Protein AF-A0A7C8AIN5-F1 (afdb_monomer_lite)

pLDDT: mean 75.66, std 17.58, range [35.22, 98.38]

Sequence (230 aa):
MRKTDVVEKWLSRFVLTLAVVLMCFLCFFVWRLSMLAYRIEQSVSTMAADVKQMTTTGARLAGQVDELASRLADIEDSTSRLVYSEELTDFLASVVSLPETWSGGEARIEGQAAAEIAHLFACIGQPDLKYEYSGKHRSAAWVHLKLYNKYRLYRAGVASAEDFIEKVATKTVAGNEYYVIQEDGEKTPLGDWLLKTLREYRTSQYTGESDTAPESPAEAKTHSAAANDP

Structure (mmCIF, N/CA/C/O backbone):
data_AF-A0A7C8AIN5-F1
#
_entry.id   AF-A0A7C8AIN5-F1
#
loop_
_atom_site.group_PDB
_atom_site.id
_atom_site.type_symbol
_atom_site.label_atom_id
_atom_site.label_alt_id
_atom_site.label_comp_id
_atom_site.label_asym_id
_atom_site.label_entity_id
_atom_site.label_seq_id
_atom_site.pdbx_PDB_ins_code
_atom_site.Cartn_x
_atom_site.Cartn_y
_atom_site.Cartn_z
_atom_site.occupancy
_atom_site.B_iso_or_equiv
_atom_site.auth_seq_id
_atom_site.auth_comp_id
_atom_site.auth_asym_id
_atom_site.auth_atom_id
_atom_site.pdbx_PDB_model_num
ATOM 1 N N . MET A 1 1 ? 62.469 5.827 -59.144 1.00 59.53 1 MET A N 1
ATOM 2 C CA . MET A 1 1 ? 61.251 6.025 -58.322 1.00 59.53 1 MET A CA 1
ATOM 3 C C . MET A 1 1 ? 61.684 6.357 -56.908 1.00 59.53 1 MET A C 1
ATOM 5 O O . MET A 1 1 ? 62.438 5.578 -56.334 1.00 59.53 1 MET A O 1
ATOM 9 N N . ARG A 1 2 ? 61.328 7.539 -56.389 1.00 82.31 2 ARG A N 1
ATOM 10 C CA . ARG A 1 2 ? 61.734 7.950 -55.037 1.00 82.31 2 ARG A CA 1
ATOM 11 C C . ARG A 1 2 ? 60.816 7.268 -54.026 1.00 82.31 2 ARG A C 1
ATOM 13 O O . ARG A 1 2 ? 59.621 7.136 -54.261 1.00 82.31 2 ARG A O 1
ATOM 20 N N . LYS A 1 3 ? 61.365 6.844 -52.884 1.00 86.25 3 LYS A N 1
ATOM 21 C CA . LYS A 1 3 ? 60.594 6.218 -51.789 1.00 86.25 3 LYS A CA 1
ATOM 22 C C . LYS A 1 3 ? 59.434 7.102 -51.296 1.00 86.25 3 LYS A C 1
ATOM 24 O O . LYS A 1 3 ? 58.443 6.578 -50.800 1.00 86.25 3 LYS A O 1
ATOM 29 N N . THR A 1 4 ? 59.538 8.417 -51.480 1.00 90.94 4 THR A N 1
ATOM 30 C CA . THR A 1 4 ? 58.504 9.410 -51.154 1.00 90.94 4 THR A CA 1
ATOM 31 C C . THR A 1 4 ? 57.194 9.180 -51.912 1.00 90.94 4 THR A C 1
ATOM 33 O O . THR A 1 4 ? 56.126 9.307 -51.321 1.00 90.94 4 THR A O 1
ATOM 36 N N . ASP A 1 5 ? 57.260 8.727 -53.167 1.00 92.62 5 ASP A N 1
ATOM 37 C CA . ASP A 1 5 ? 56.085 8.592 -54.044 1.00 92.62 5 ASP A CA 1
ATOM 38 C C . ASP A 1 5 ? 55.169 7.428 -53.614 1.00 92.62 5 ASP A C 1
ATOM 40 O O . ASP A 1 5 ? 53.976 7.393 -53.921 1.00 92.62 5 ASP A O 1
ATOM 44 N N . VAL A 1 6 ? 55.731 6.439 -52.909 1.00 93.06 6 VAL A N 1
ATOM 45 C CA . VAL A 1 6 ? 54.994 5.274 -52.392 1.00 93.06 6 VAL A CA 1
ATOM 46 C C . VAL A 1 6 ? 54.229 5.643 -51.122 1.00 93.06 6 VAL A C 1
ATOM 48 O O . VAL A 1 6 ? 53.073 5.251 -50.966 1.00 93.06 6 VAL A O 1
ATOM 51 N N . VAL A 1 7 ? 54.857 6.425 -50.239 1.00 94.75 7 VAL A N 1
ATOM 52 C CA . VAL A 1 7 ? 54.259 6.859 -48.970 1.00 94.75 7 VAL A CA 1
ATOM 53 C C . VAL A 1 7 ? 53.080 7.795 -49.222 1.00 94.75 7 VAL A C 1
ATOM 55 O O . VAL A 1 7 ? 52.023 7.610 -48.627 1.00 94.75 7 VAL A O 1
ATOM 58 N N . GLU A 1 8 ? 53.215 8.737 -50.155 1.00 95.62 8 GLU A N 1
ATOM 59 C CA . GLU A 1 8 ? 52.144 9.679 -50.500 1.00 95.62 8 GLU A CA 1
ATOM 60 C C . GLU A 1 8 ? 50.900 8.964 -51.056 1.00 95.62 8 GLU A C 1
ATOM 62 O O . GLU A 1 8 ? 49.774 9.225 -50.628 1.00 95.62 8 GLU A O 1
ATOM 67 N N . LYS A 1 9 ? 51.095 7.974 -51.939 1.00 94.25 9 LYS A N 1
ATOM 68 C CA . LYS A 1 9 ? 49.996 7.148 -52.466 1.00 94.25 9 LYS A CA 1
ATOM 69 C C . LYS A 1 9 ? 49.326 6.304 -51.385 1.00 94.25 9 LYS A C 1
ATOM 71 O O . LYS A 1 9 ? 48.107 6.135 -51.417 1.00 94.25 9 LYS A O 1
ATOM 76 N N . TRP A 1 10 ? 50.100 5.758 -50.447 1.00 97.00 10 TRP A N 1
ATOM 77 C CA . TRP A 1 10 ? 49.554 4.981 -49.333 1.00 97.00 10 TRP A CA 1
ATOM 78 C C . TRP A 1 10 ? 48.743 5.866 -48.377 1.00 97.00 10 TRP A C 1
ATOM 80 O O . TRP A 1 10 ? 47.614 5.518 -48.033 1.00 97.00 10 TRP A O 1
ATOM 90 N N . LEU A 1 11 ? 49.262 7.053 -48.046 1.00 97.38 11 LEU A N 1
ATOM 91 C CA . LEU A 1 11 ? 48.583 8.033 -47.201 1.00 97.38 11 LEU A CA 1
ATOM 92 C C . LEU A 1 11 ? 47.275 8.526 -47.837 1.00 97.38 11 LEU A C 1
ATOM 94 O O . LEU A 1 11 ? 46.249 8.562 -47.166 1.00 97.38 11 LEU A O 1
ATOM 98 N N . SER A 1 12 ? 47.279 8.836 -49.138 1.00 95.62 12 SER A N 1
ATOM 99 C CA . SER A 1 12 ? 46.076 9.263 -49.866 1.00 95.62 12 SER A CA 1
ATOM 100 C C . SER A 1 12 ? 44.967 8.205 -49.819 1.00 95.62 12 SER A C 1
ATOM 102 O O . SER A 1 12 ? 43.814 8.524 -49.528 1.00 95.62 12 SER A O 1
ATOM 104 N N . ARG A 1 13 ? 45.316 6.926 -50.018 1.00 97.25 13 ARG A N 1
ATOM 105 C CA . ARG A 1 13 ? 44.357 5.815 -49.904 1.00 97.25 13 ARG A CA 1
ATOM 106 C C . ARG A 1 13 ? 43.808 5.685 -48.489 1.00 97.25 13 ARG A C 1
ATOM 108 O O . ARG A 1 13 ? 42.604 5.516 -48.333 1.00 97.25 13 ARG A O 1
ATOM 115 N N . PHE A 1 14 ? 44.666 5.808 -47.478 1.00 98.12 14 PHE A N 1
ATOM 116 C CA . PHE A 1 14 ? 44.247 5.738 -46.081 1.00 98.12 14 PHE A CA 1
ATOM 117 C C . PHE A 1 14 ? 43.278 6.872 -45.715 1.00 98.12 14 PHE A C 1
ATOM 119 O O . PHE A 1 14 ? 42.208 6.618 -45.161 1.00 98.12 14 PHE A O 1
ATOM 126 N N . VAL A 1 15 ? 43.599 8.113 -46.093 1.00 98.06 15 VAL A N 1
ATOM 127 C CA . VAL A 1 15 ? 42.730 9.279 -45.862 1.00 98.06 15 VAL A CA 1
ATOM 128 C C . VAL A 1 15 ? 41.378 9.099 -46.554 1.00 98.06 15 VAL A C 1
ATOM 130 O O . VAL A 1 15 ? 40.344 9.362 -45.945 1.00 98.06 15 VAL A O 1
ATOM 133 N N . LEU A 1 16 ? 41.362 8.582 -47.786 1.00 97.81 16 LEU A N 1
ATOM 134 C CA . LEU A 1 16 ? 40.120 8.318 -48.515 1.00 97.81 16 LEU A CA 1
ATOM 135 C C . LEU A 1 16 ? 39.283 7.232 -47.821 1.00 97.81 16 LEU A C 1
ATOM 137 O O . LEU A 1 16 ? 38.082 7.414 -47.636 1.00 97.81 16 LEU A O 1
ATOM 141 N N . THR A 1 17 ? 39.906 6.143 -47.353 1.00 97.75 17 THR A N 1
ATOM 142 C CA . THR A 1 17 ? 39.191 5.112 -46.581 1.00 97.75 17 THR A CA 1
ATOM 143 C C . THR A 1 17 ? 38.630 5.651 -45.268 1.00 97.75 17 THR A C 1
ATOM 145 O O . THR A 1 17 ? 37.485 5.356 -44.932 1.00 97.75 17 THR A O 1
ATOM 148 N N . LEU A 1 18 ? 39.384 6.494 -44.555 1.00 98.19 18 LEU A N 1
ATOM 149 C CA . LEU A 1 18 ? 38.934 7.113 -43.311 1.00 98.19 18 LEU A CA 1
ATOM 150 C C . LEU A 1 18 ? 37.744 8.050 -43.554 1.00 98.19 18 LEU A C 1
ATOM 152 O O . LEU A 1 18 ? 36.776 8.012 -42.799 1.00 98.19 18 LEU A O 1
ATOM 156 N N . ALA A 1 19 ? 37.784 8.846 -44.627 1.00 98.12 19 ALA A N 1
ATOM 157 C CA . ALA A 1 19 ? 36.692 9.740 -45.002 1.00 98.12 19 ALA A CA 1
ATOM 158 C C . ALA A 1 19 ? 35.397 8.970 -45.311 1.00 98.12 19 ALA A C 1
ATOM 160 O O . ALA A 1 19 ? 34.327 9.359 -44.847 1.00 98.12 19 ALA A O 1
ATOM 161 N N . VAL A 1 20 ? 35.492 7.843 -46.028 1.00 98.31 20 VAL A N 1
ATOM 162 C CA . VAL A 1 20 ? 34.337 6.975 -46.316 1.00 98.31 20 VAL A CA 1
ATOM 163 C C . VAL A 1 20 ? 33.772 6.362 -45.033 1.00 98.31 20 VAL A C 1
ATOM 165 O O . VAL A 1 20 ? 32.561 6.383 -44.828 1.00 98.31 20 VAL A O 1
ATOM 168 N N . VAL A 1 21 ? 34.629 5.864 -44.135 1.00 98.25 21 VAL A N 1
ATOM 169 C CA . VAL A 1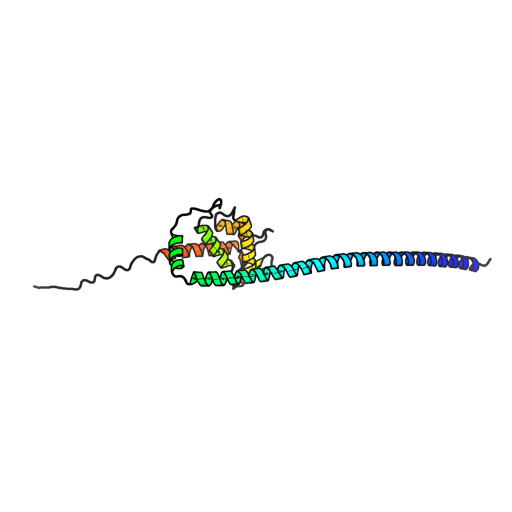 21 ? 34.191 5.312 -42.841 1.00 98.25 21 VAL A CA 1
ATOM 170 C C . VAL A 1 21 ? 33.494 6.377 -41.993 1.00 98.25 21 VAL A C 1
ATOM 172 O O . VAL A 1 21 ? 32.435 6.110 -41.425 1.00 98.25 21 VAL A O 1
ATOM 175 N N . LEU A 1 22 ? 34.045 7.591 -41.942 1.00 98.12 22 LEU A N 1
ATOM 176 C CA . LEU A 1 22 ? 33.460 8.709 -41.205 1.00 98.12 22 LEU A CA 1
ATOM 177 C C . LEU A 1 22 ? 32.096 9.096 -41.790 1.00 98.12 22 LEU A C 1
ATOM 179 O O . LEU A 1 22 ? 31.137 9.266 -41.040 1.00 98.12 22 LEU A O 1
ATOM 183 N N . MET A 1 23 ? 31.975 9.156 -43.117 1.00 98.38 23 MET A N 1
ATOM 184 C CA . MET A 1 23 ? 30.700 9.409 -43.789 1.00 98.38 23 MET A CA 1
ATOM 185 C C . MET A 1 23 ? 29.658 8.330 -43.452 1.00 98.38 23 MET A C 1
ATOM 187 O O . MET A 1 23 ? 28.541 8.667 -43.062 1.00 98.38 23 MET A O 1
ATOM 191 N N . CYS A 1 24 ? 30.022 7.044 -43.515 1.00 98.31 24 CYS A N 1
ATOM 192 C CA . CYS A 1 24 ? 29.139 5.943 -43.115 1.00 98.31 24 CYS A CA 1
ATOM 193 C C . CYS A 1 24 ? 28.700 6.062 -41.649 1.00 98.31 24 CYS A C 1
ATOM 195 O O . CYS A 1 24 ? 27.528 5.844 -41.333 1.00 98.31 24 CYS A O 1
ATOM 197 N N . PHE A 1 25 ? 29.618 6.439 -40.757 1.00 98.31 25 PHE A N 1
ATOM 198 C CA . PHE A 1 25 ? 29.315 6.643 -39.345 1.00 98.31 25 PHE A CA 1
ATOM 199 C C . PHE A 1 25 ? 28.336 7.804 -39.132 1.00 98.31 25 PHE A C 1
ATOM 201 O O . PHE A 1 25 ? 27.378 7.657 -38.378 1.00 98.31 25 PHE A O 1
ATOM 208 N N . LEU A 1 26 ? 28.515 8.928 -39.834 1.00 98.06 26 LEU A N 1
ATOM 209 C CA . LEU A 1 26 ? 27.584 10.058 -39.781 1.00 98.06 26 LEU A CA 1
ATOM 210 C C . LEU A 1 26 ? 26.194 9.674 -40.301 1.00 98.06 26 LEU A C 1
ATOM 212 O O . LEU A 1 26 ? 25.200 9.982 -39.645 1.00 98.06 26 LEU A O 1
ATOM 216 N N . CYS A 1 27 ? 26.108 8.949 -41.421 1.00 98.25 27 CYS A N 1
ATOM 217 C CA . CYS A 1 27 ? 24.835 8.436 -41.934 1.00 98.25 27 CYS A CA 1
ATOM 218 C C . CYS A 1 27 ? 24.142 7.523 -40.913 1.00 98.25 27 CYS A C 1
ATOM 220 O O . CYS A 1 27 ? 22.946 7.674 -40.659 1.00 98.25 27 CYS A O 1
ATOM 222 N N . PHE A 1 28 ? 24.894 6.618 -40.280 1.00 98.06 28 PHE A N 1
ATOM 223 C CA . PHE A 1 28 ? 24.375 5.760 -39.217 1.00 98.06 28 PHE A CA 1
ATOM 224 C C . PHE A 1 28 ? 23.890 6.571 -38.010 1.00 98.06 28 PHE A C 1
ATOM 226 O O . PHE A 1 28 ? 22.840 6.269 -37.443 1.00 98.06 28 PHE A O 1
ATOM 233 N N . PHE A 1 29 ? 24.619 7.620 -37.628 1.00 97.88 29 PHE A N 1
ATOM 234 C CA . PHE A 1 29 ? 24.267 8.461 -36.490 1.00 97.88 29 PHE A CA 1
ATOM 235 C C . PHE A 1 29 ? 22.985 9.259 -36.745 1.00 97.88 29 PHE A C 1
ATOM 237 O O . PHE A 1 29 ? 22.099 9.276 -35.894 1.00 97.88 29 PHE A O 1
ATOM 244 N N . VAL A 1 30 ? 22.838 9.845 -37.937 1.00 98.00 30 VAL A N 1
ATOM 245 C CA . VAL A 1 30 ? 21.611 10.542 -38.355 1.00 98.00 30 VAL A CA 1
ATOM 246 C C . VAL A 1 30 ? 20.425 9.580 -38.380 1.00 98.00 30 VAL A C 1
ATOM 248 O O . VAL A 1 30 ? 19.371 9.888 -37.823 1.00 98.00 30 VAL A O 1
ATOM 251 N N . TRP A 1 31 ? 20.603 8.387 -38.953 1.00 97.94 31 TRP A N 1
ATOM 252 C CA . TRP A 1 31 ? 19.566 7.355 -38.959 1.00 97.94 31 TRP A CA 1
ATOM 253 C C . TRP A 1 31 ? 19.160 6.944 -37.536 1.00 97.94 31 TRP A C 1
ATOM 255 O O . TRP A 1 31 ? 17.972 6.854 -37.217 1.00 97.94 31 TRP A O 1
ATOM 265 N N . ARG A 1 32 ? 20.137 6.769 -36.639 1.00 97.75 32 ARG A N 1
ATOM 266 C CA . ARG A 1 32 ? 19.891 6.413 -35.238 1.00 97.75 32 ARG A CA 1
ATOM 267 C C . ARG A 1 32 ? 19.175 7.524 -34.473 1.00 97.75 32 ARG A C 1
ATOM 269 O O . ARG A 1 32 ? 18.262 7.220 -33.710 1.00 97.75 32 ARG A O 1
ATOM 276 N N . LEU A 1 33 ? 19.554 8.784 -34.678 1.00 96.94 33 LEU A N 1
ATOM 277 C CA . LEU A 1 33 ? 18.884 9.933 -34.064 1.00 96.94 33 LEU A CA 1
ATOM 278 C C . LEU A 1 33 ? 17.441 10.077 -34.558 1.00 96.94 33 LEU A C 1
ATOM 280 O O . LEU A 1 33 ? 16.551 10.302 -33.744 1.00 96.94 33 LEU A O 1
ATOM 284 N N . SER A 1 34 ? 17.190 9.867 -35.853 1.00 96.19 34 SER A N 1
ATOM 285 C CA . SER A 1 34 ? 15.835 9.872 -36.420 1.00 96.19 34 SER A CA 1
ATOM 286 C C . SER A 1 34 ? 14.950 8.785 -35.796 1.00 96.19 34 SER A C 1
ATOM 288 O O . SER A 1 34 ? 13.832 9.067 -35.367 1.00 96.19 34 SER A O 1
ATOM 290 N N . MET A 1 35 ? 15.475 7.565 -35.634 1.00 95.69 35 MET A N 1
ATOM 291 C CA . MET A 1 35 ? 14.760 6.478 -34.950 1.00 95.69 35 MET A CA 1
ATOM 292 C C . MET A 1 35 ? 14.496 6.775 -33.468 1.00 95.69 35 MET A C 1
ATOM 294 O O . MET A 1 35 ? 13.481 6.344 -32.920 1.00 95.69 35 MET A O 1
ATOM 298 N N . LEU A 1 36 ? 15.404 7.492 -32.804 1.00 92.81 36 LEU A N 1
ATOM 299 C CA . LEU A 1 36 ? 15.260 7.859 -31.397 1.00 92.81 36 LEU A CA 1
ATOM 300 C C . LEU A 1 36 ? 14.200 8.957 -31.223 1.00 92.81 36 LEU A C 1
ATOM 302 O O . LEU A 1 36 ? 13.346 8.829 -30.349 1.00 92.81 36 LEU A O 1
ATOM 306 N N . ALA A 1 37 ? 14.184 9.959 -32.107 1.00 91.69 37 ALA A N 1
ATOM 307 C CA . ALA A 1 37 ? 13.138 10.980 -32.155 1.00 91.69 37 ALA A CA 1
ATOM 308 C C . ALA A 1 37 ? 11.751 10.360 -32.389 1.00 91.69 37 ALA A C 1
ATOM 310 O O . ALA A 1 37 ? 10.829 10.617 -31.618 1.00 91.69 37 ALA A O 1
ATOM 311 N N . TYR A 1 38 ? 11.636 9.447 -33.360 1.00 91.19 38 TYR A N 1
ATOM 312 C CA . TYR A 1 38 ? 10.385 8.738 -33.643 1.00 91.19 38 TYR A CA 1
ATOM 313 C C . TYR A 1 38 ? 9.851 7.959 -32.425 1.00 91.19 38 TYR A C 1
ATOM 315 O O . TYR A 1 38 ? 8.658 7.982 -32.128 1.00 91.19 38 TYR A O 1
ATOM 323 N N . ARG A 1 39 ? 10.731 7.288 -31.667 1.00 88.75 39 ARG A N 1
ATOM 324 C CA . ARG A 1 39 ? 10.335 6.566 -30.442 1.00 88.75 39 ARG A CA 1
ATOM 325 C C . ARG A 1 39 ? 9.876 7.503 -29.326 1.00 88.75 39 ARG A C 1
ATOM 327 O O . ARG A 1 39 ? 8.941 7.158 -28.604 1.00 88.75 39 ARG A O 1
ATOM 334 N N . ILE A 1 40 ? 10.518 8.663 -29.183 1.00 88.38 40 ILE A N 1
ATOM 335 C CA . ILE A 1 40 ? 10.117 9.665 -28.189 1.00 88.38 40 ILE A CA 1
ATOM 336 C C . ILE A 1 40 ? 8.719 10.193 -28.516 1.00 88.38 40 ILE A C 1
ATOM 338 O O . ILE A 1 40 ? 7.866 10.192 -27.631 1.00 88.38 40 ILE A O 1
ATOM 342 N N . GLU A 1 41 ? 8.447 10.552 -29.772 1.00 86.50 41 GLU A N 1
ATOM 343 C CA . GLU A 1 41 ? 7.120 11.020 -30.199 1.00 86.50 41 GLU A CA 1
ATOM 344 C C . GLU A 1 41 ? 6.017 10.005 -29.878 1.00 86.50 41 GLU A C 1
ATOM 346 O O . GLU A 1 41 ? 4.982 10.372 -29.315 1.00 86.50 41 GLU A O 1
ATOM 351 N N . GLN A 1 42 ? 6.261 8.715 -30.138 1.00 85.19 42 GLN A N 1
ATOM 352 C CA . GLN A 1 42 ? 5.305 7.669 -29.776 1.00 85.19 42 GLN A CA 1
ATOM 353 C C . GLN A 1 42 ? 5.066 7.608 -28.261 1.00 85.19 42 GLN A C 1
ATOM 355 O O . GLN A 1 42 ? 3.912 7.622 -27.838 1.00 85.19 42 GLN A O 1
ATOM 360 N N . SER A 1 43 ? 6.122 7.623 -27.438 1.00 81.69 43 SER A N 1
ATOM 361 C CA . SER A 1 43 ? 5.981 7.581 -25.971 1.00 81.69 43 SER A CA 1
ATOM 362 C C . SER A 1 43 ? 5.245 8.794 -25.390 1.00 81.69 43 SER A C 1
ATOM 364 O O . SER A 1 43 ? 4.430 8.652 -24.479 1.00 81.69 43 SER A O 1
ATOM 366 N N . VAL A 1 44 ? 5.471 9.986 -25.948 1.00 81.44 44 VAL A N 1
ATOM 367 C CA . VAL A 1 44 ? 4.783 11.212 -25.524 1.00 81.44 44 VAL A CA 1
ATOM 368 C C . VAL A 1 44 ? 3.307 11.159 -25.910 1.00 81.44 44 VAL A C 1
ATOM 370 O O . VAL A 1 44 ? 2.458 11.537 -25.105 1.00 81.44 44 VAL A O 1
ATOM 373 N N . SER A 1 45 ? 2.974 10.635 -27.094 1.00 83.12 45 SER A N 1
ATOM 374 C CA . SER A 1 45 ? 1.577 10.487 -27.520 1.00 83.12 45 SER A CA 1
ATOM 375 C C . SER A 1 45 ? 0.785 9.522 -26.628 1.00 83.12 45 SER A C 1
ATOM 377 O O . SER A 1 45 ? -0.358 9.814 -26.275 1.00 83.12 45 SER A O 1
ATOM 379 N N . THR A 1 46 ? 1.403 8.419 -26.188 1.00 82.25 46 THR A N 1
ATOM 380 C CA . THR A 1 46 ? 0.759 7.459 -25.280 1.00 82.25 46 THR A CA 1
ATOM 381 C C . THR A 1 46 ? 0.608 8.036 -23.878 1.00 82.25 46 THR A C 1
ATOM 383 O O . THR A 1 46 ? -0.471 7.957 -23.299 1.00 82.25 46 THR A O 1
ATOM 386 N N . MET A 1 47 ? 1.639 8.712 -23.360 1.00 73.69 47 MET A N 1
ATOM 387 C CA . MET A 1 47 ? 1.558 9.377 -22.055 1.00 73.69 47 MET A CA 1
ATOM 388 C C . MET A 1 47 ? 0.505 10.494 -22.041 1.00 73.69 47 MET A C 1
ATOM 390 O O . MET A 1 47 ? -0.214 10.648 -21.058 1.00 73.69 47 MET A O 1
ATOM 394 N N . ALA A 1 48 ? 0.361 11.256 -23.130 1.00 76.94 48 ALA A N 1
ATOM 395 C CA . ALA A 1 48 ? -0.669 12.289 -23.237 1.00 76.94 48 ALA A CA 1
ATOM 396 C C . ALA A 1 48 ? -2.094 11.703 -23.223 1.00 76.94 48 ALA A C 1
ATOM 398 O O . ALA A 1 48 ? -2.998 12.293 -22.621 1.00 76.94 48 ALA A O 1
ATOM 399 N N . ALA A 1 49 ? -2.299 10.538 -23.848 1.00 78.06 49 ALA A N 1
ATOM 400 C CA . ALA A 1 49 ? -3.573 9.824 -23.793 1.00 78.06 49 ALA A CA 1
ATOM 401 C C . ALA A 1 49 ? -3.897 9.355 -22.361 1.00 78.06 49 ALA A C 1
ATOM 403 O O . ALA A 1 49 ? -5.010 9.589 -21.881 1.00 78.06 49 ALA A O 1
ATOM 404 N N . ASP A 1 50 ? -2.909 8.803 -21.653 1.00 76.50 50 ASP A N 1
ATOM 405 C CA . ASP A 1 50 ? -3.058 8.344 -20.267 1.00 76.50 50 ASP A CA 1
ATOM 406 C C . ASP A 1 50 ? -3.344 9.501 -19.299 1.00 76.50 50 ASP A C 1
ATOM 408 O O . ASP A 1 50 ? -4.226 9.393 -18.445 1.00 76.50 50 ASP A O 1
ATOM 412 N N . VAL A 1 51 ? -2.670 10.648 -19.455 1.00 74.50 51 VAL A N 1
ATOM 413 C CA . VAL A 1 51 ? -2.920 11.844 -18.627 1.00 74.50 51 VAL A CA 1
ATOM 414 C C . VAL A 1 51 ? -4.359 12.322 -18.793 1.00 74.50 51 VAL A C 1
ATOM 416 O O . VAL A 1 51 ? -5.026 12.608 -17.800 1.00 74.50 51 VAL A O 1
ATOM 419 N N . LYS A 1 52 ? -4.887 12.340 -20.023 1.00 74.56 52 LYS A N 1
ATOM 420 C CA . LYS A 1 52 ? -6.285 12.714 -20.270 1.00 74.56 52 LYS A CA 1
ATOM 421 C C . LYS A 1 52 ? -7.248 11.750 -19.572 1.00 74.56 52 LYS A C 1
ATOM 423 O O . LYS A 1 52 ? -8.216 12.195 -18.951 1.00 74.56 52 LYS A O 1
ATOM 428 N N . GLN A 1 53 ? -6.967 10.447 -19.611 1.00 77.44 53 GLN A N 1
ATOM 429 C CA . GLN A 1 53 ? -7.765 9.442 -18.910 1.00 77.44 53 GLN A CA 1
ATOM 430 C C . GLN A 1 53 ? -7.695 9.627 -17.384 1.00 77.44 53 GLN A C 1
ATOM 432 O O . GLN A 1 53 ? -8.730 9.592 -16.711 1.00 77.44 53 GLN A O 1
ATOM 437 N N . MET A 1 54 ? -6.515 9.927 -16.835 1.00 63.44 54 MET A N 1
ATOM 438 C CA . MET A 1 54 ? -6.344 10.235 -15.413 1.00 63.44 54 MET A CA 1
ATOM 439 C C . MET A 1 54 ? -7.093 11.506 -14.999 1.00 63.44 54 MET A C 1
ATOM 441 O O . MET A 1 54 ? -7.755 11.496 -13.964 1.00 63.44 54 MET A O 1
ATOM 445 N N . THR A 1 55 ? -7.092 12.564 -15.814 1.00 79.31 55 THR A N 1
ATOM 446 C CA . THR A 1 55 ? -7.873 13.782 -15.538 1.00 79.31 55 THR A CA 1
ATOM 447 C C . THR A 1 55 ? -9.375 13.500 -15.524 1.00 79.31 55 THR A C 1
ATOM 449 O O . THR A 1 55 ? -10.072 13.945 -14.614 1.00 79.31 55 THR A O 1
ATOM 452 N N . THR A 1 56 ? -9.888 12.708 -16.475 1.00 79.62 56 THR A N 1
ATOM 453 C CA . THR A 1 56 ? -11.313 12.324 -16.466 1.00 79.62 56 THR A CA 1
ATOM 454 C C . THR A 1 56 ? -11.682 11.446 -15.268 1.00 79.62 56 THR A C 1
ATOM 456 O O . THR A 1 56 ? -12.763 11.594 -14.700 1.00 79.62 56 THR A O 1
ATOM 459 N N . THR A 1 57 ? -10.764 10.582 -14.829 1.00 77.62 57 THR A N 1
ATOM 460 C CA . THR A 1 57 ? -10.947 9.759 -13.626 1.00 77.62 57 THR A CA 1
ATOM 461 C C . THR A 1 57 ? -10.939 10.624 -12.365 1.00 77.62 57 THR A C 1
ATOM 463 O O . THR A 1 57 ? -11.776 10.428 -11.489 1.00 77.62 57 THR A O 1
ATOM 466 N N . GLY A 1 58 ? -10.062 11.631 -12.302 1.00 71.94 58 GLY A N 1
ATOM 467 C CA . GLY A 1 58 ? -10.029 12.621 -11.225 1.00 71.94 58 GLY A CA 1
ATOM 468 C C . GLY A 1 58 ? -11.327 13.425 -11.123 1.00 71.94 58 GLY A C 1
ATOM 469 O O . GLY A 1 58 ? -11.878 13.548 -10.034 1.00 71.94 58 GLY A O 1
ATOM 470 N N . ALA A 1 59 ? -11.876 13.887 -12.253 1.00 77.88 59 ALA A N 1
ATOM 471 C CA . ALA A 1 59 ? -13.165 14.585 -12.282 1.00 77.88 59 ALA A CA 1
ATOM 472 C C . ALA A 1 59 ? -14.328 13.693 -11.805 1.00 77.88 59 ALA A C 1
ATOM 474 O O . ALA A 1 59 ? -15.218 14.152 -11.092 1.00 77.88 59 ALA A O 1
ATOM 475 N N . ARG A 1 60 ? -14.302 12.396 -12.144 1.00 76.25 60 ARG A N 1
ATOM 476 C CA . ARG A 1 60 ? -15.301 11.427 -11.673 1.00 76.25 60 ARG A CA 1
ATOM 477 C C . ARG A 1 60 ? -15.185 11.156 -10.172 1.00 76.25 60 ARG A C 1
ATOM 479 O O . ARG A 1 60 ? -16.207 11.080 -9.499 1.00 76.25 60 ARG A O 1
ATOM 486 N N . LEU A 1 61 ? -13.962 11.025 -9.658 1.00 70.44 61 LEU A N 1
ATOM 487 C CA . LEU A 1 61 ? -13.707 10.863 -8.226 1.00 70.44 61 LEU A CA 1
ATOM 488 C C . LEU A 1 61 ? -14.165 12.090 -7.435 1.00 70.44 61 LEU A C 1
ATOM 490 O O . LEU A 1 61 ? -14.796 11.919 -6.400 1.00 70.44 61 LEU A O 1
ATOM 494 N N . ALA A 1 62 ? -13.920 13.302 -7.941 1.00 73.25 62 ALA A N 1
ATOM 495 C CA . ALA A 1 62 ? -14.414 14.531 -7.320 1.00 73.25 62 ALA A CA 1
ATOM 496 C C . ALA A 1 62 ? -15.948 14.522 -7.194 1.00 73.25 62 ALA A C 1
ATOM 498 O O . ALA A 1 62 ? -16.468 14.725 -6.103 1.00 73.25 62 ALA A O 1
ATOM 499 N N . GLY A 1 63 ? -16.665 14.147 -8.260 1.00 76.69 63 GLY A N 1
ATOM 500 C CA . GLY A 1 63 ? -18.125 14.011 -8.204 1.00 76.69 63 GLY A CA 1
ATOM 501 C C . GLY A 1 63 ? -18.616 12.933 -7.227 1.00 76.69 63 GLY A C 1
ATOM 502 O O . GLY A 1 63 ? -19.646 13.108 -6.587 1.00 76.69 63 GLY A O 1
ATOM 503 N N . GLN A 1 64 ? -17.878 11.828 -7.064 1.00 80.44 64 GLN A N 1
ATOM 504 C CA . GLN A 1 64 ? -18.208 10.814 -6.053 1.00 80.44 64 GLN A CA 1
ATOM 505 C C . GLN A 1 64 ? -17.962 11.305 -4.622 1.00 80.44 64 GLN A C 1
ATOM 507 O O . GLN A 1 64 ? -18.693 10.905 -3.720 1.00 80.44 64 GLN A O 1
ATOM 512 N N . VAL A 1 65 ? -16.949 12.146 -4.405 1.00 79.75 65 VAL A N 1
ATOM 513 C CA . VAL A 1 65 ? -16.683 12.762 -3.098 1.00 79.75 65 VAL A CA 1
ATOM 514 C C . VAL A 1 65 ? -17.780 13.767 -2.744 1.00 79.75 65 VAL A C 1
ATOM 516 O O . VAL A 1 65 ? -18.266 13.725 -1.618 1.00 79.75 65 VAL A O 1
ATOM 519 N N . ASP A 1 66 ? -18.232 14.586 -3.697 1.00 77.12 66 ASP A N 1
ATOM 520 C CA . ASP A 1 66 ? -19.349 15.519 -3.487 1.00 77.12 66 ASP A CA 1
ATOM 521 C C . ASP A 1 66 ? -20.670 14.781 -3.198 1.00 77.12 66 ASP A C 1
ATOM 523 O O . ASP A 1 66 ? -21.402 15.142 -2.277 1.00 77.12 66 ASP A O 1
ATOM 527 N N . GLU A 1 67 ? -20.948 13.688 -3.917 1.00 82.56 67 GLU A N 1
ATOM 528 C CA . GLU A 1 67 ? -22.102 12.812 -3.655 1.00 82.56 67 GLU A CA 1
ATOM 529 C C . GLU A 1 67 ? -22.027 12.175 -2.257 1.00 82.56 67 GLU A C 1
ATOM 531 O O . GLU A 1 67 ? -23.023 12.121 -1.535 1.00 82.56 67 GLU A O 1
ATOM 536 N N . LEU A 1 68 ? -20.846 11.704 -1.841 1.00 80.81 68 LEU A N 1
ATOM 537 C CA . LEU A 1 68 ? -20.648 11.161 -0.495 1.00 80.81 68 LEU A CA 1
ATOM 538 C C . LEU A 1 68 ? -20.824 12.235 0.581 1.00 80.81 68 LEU A C 1
ATOM 540 O O . LEU A 1 68 ? -21.436 11.947 1.606 1.00 80.81 68 LEU A O 1
ATOM 544 N N . ALA A 1 69 ? -20.338 13.455 0.348 1.00 73.44 69 ALA A N 1
ATOM 545 C CA . ALA A 1 69 ? -20.526 14.578 1.261 1.00 73.44 69 ALA A CA 1
ATOM 546 C C . ALA A 1 69 ? -22.015 14.925 1.421 1.00 73.44 69 ALA A C 1
ATOM 548 O O . ALA A 1 69 ? -22.482 15.105 2.544 1.00 73.44 69 ALA A O 1
ATOM 549 N N . SER A 1 70 ? -22.781 14.921 0.325 1.00 74.88 70 SER A N 1
ATOM 550 C CA . SER A 1 70 ? -24.230 15.140 0.373 1.00 74.88 70 SER A CA 1
ATOM 551 C C . SER A 1 70 ? -24.961 14.032 1.134 1.00 74.88 70 SER A C 1
ATOM 553 O O . SER A 1 70 ? -25.869 14.321 1.907 1.00 74.88 70 SER A O 1
ATOM 555 N N . ARG A 1 71 ? -24.565 12.765 0.955 1.00 80.50 71 ARG A N 1
ATOM 556 C CA . ARG A 1 71 ? -25.152 11.635 1.698 1.00 80.50 71 ARG A CA 1
ATOM 557 C C . ARG A 1 71 ? -24.814 11.671 3.180 1.00 80.50 71 ARG A C 1
ATOM 559 O O . ARG A 1 71 ? -25.653 11.320 3.997 1.00 80.50 71 ARG A O 1
ATOM 566 N N . LEU A 1 72 ? -23.594 12.075 3.527 1.00 77.50 72 LEU A N 1
ATOM 567 C CA . LEU A 1 72 ? -23.182 12.244 4.919 1.00 77.50 72 LEU A CA 1
ATOM 568 C C . LEU A 1 72 ? -23.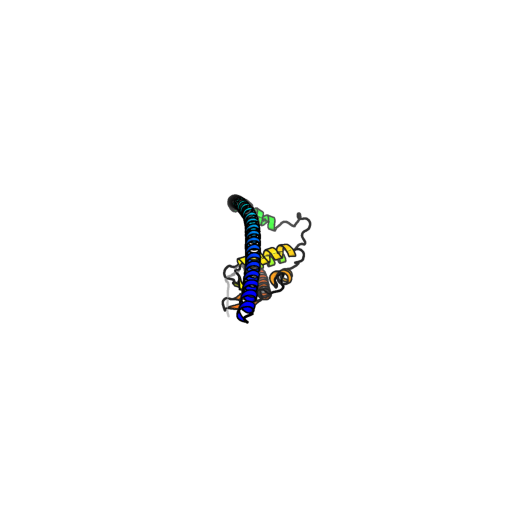996 13.347 5.602 1.00 77.50 72 LEU A C 1
ATOM 570 O O . LEU A 1 72 ? -24.465 13.120 6.709 1.00 77.50 72 LEU A O 1
ATOM 574 N N . ALA A 1 73 ? -24.239 14.472 4.923 1.00 70.62 73 ALA A N 1
ATOM 575 C CA . ALA A 1 73 ? -25.096 15.541 5.439 1.00 70.62 73 ALA A CA 1
ATOM 576 C C . ALA A 1 73 ? -26.559 15.089 5.634 1.00 70.62 73 ALA A C 1
ATOM 578 O O . ALA A 1 73 ? -27.184 15.432 6.632 1.00 70.62 73 ALA A O 1
ATOM 579 N N . ASP A 1 74 ? -27.093 14.280 4.715 1.00 74.31 74 ASP A N 1
ATOM 580 C CA . ASP A 1 74 ? -28.461 13.743 4.800 1.00 74.31 74 ASP A CA 1
ATOM 581 C C . ASP A 1 74 ? -28.611 12.693 5.922 1.00 74.31 74 ASP A C 1
ATOM 583 O O . ASP A 1 74 ? -29.620 12.638 6.629 1.00 74.31 74 ASP A O 1
ATOM 587 N N . ILE A 1 75 ? -27.566 11.885 6.145 1.00 68.38 75 ILE A N 1
ATOM 588 C CA . ILE A 1 75 ? -27.484 10.947 7.274 1.00 68.38 75 ILE A CA 1
ATOM 589 C C . ILE A 1 75 ? -27.339 11.700 8.599 1.00 68.38 75 ILE A C 1
ATOM 591 O O . ILE A 1 75 ? -27.951 11.293 9.585 1.00 68.38 75 ILE A O 1
ATOM 595 N N . GLU A 1 76 ? -26.554 12.776 8.643 1.00 68.06 76 GLU A N 1
ATOM 596 C CA . GLU A 1 76 ? -26.410 13.621 9.830 1.00 68.06 76 GLU A CA 1
ATOM 597 C C . GLU A 1 76 ? -27.757 14.250 10.216 1.00 68.06 76 GLU A C 1
ATOM 599 O O . GLU A 1 76 ? -28.185 14.083 11.355 1.00 68.06 76 GLU A O 1
ATOM 604 N N . ASP A 1 77 ? -28.496 14.829 9.263 1.00 67.69 77 ASP A N 1
ATOM 605 C CA . ASP A 1 77 ? -29.842 15.379 9.503 1.00 67.69 77 ASP A CA 1
ATOM 606 C C . ASP A 1 77 ? -30.851 14.298 9.937 1.00 67.69 77 ASP A C 1
ATOM 608 O O . ASP A 1 77 ? -31.610 14.480 10.897 1.00 67.69 77 ASP A O 1
ATOM 612 N N . SER A 1 78 ? -30.811 13.124 9.296 1.00 69.56 78 SER A N 1
ATOM 613 C CA . SER A 1 78 ? -31.644 11.972 9.671 1.00 69.56 78 SER A CA 1
ATOM 614 C C . SER A 1 78 ? -31.325 11.462 11.082 1.00 69.56 78 SER A C 1
ATOM 616 O O . SER A 1 78 ? -32.229 11.117 11.843 1.00 69.56 78 SER A O 1
ATOM 618 N N . THR A 1 79 ? -30.047 11.451 11.465 1.00 57.12 79 THR A N 1
ATOM 619 C CA . THR A 1 79 ? -29.593 11.003 12.788 1.00 57.12 79 THR A CA 1
ATOM 620 C C . THR A 1 79 ? -29.931 12.037 13.860 1.00 57.12 79 THR A C 1
ATOM 622 O O . THR A 1 79 ? -30.419 11.664 14.921 1.00 57.12 79 THR A O 1
ATOM 625 N N . SER A 1 80 ? -29.774 13.337 13.587 1.00 51.88 80 SER A N 1
ATOM 626 C CA . SER A 1 80 ? -30.180 14.409 14.506 1.00 51.88 80 SER A CA 1
ATOM 627 C C . SER A 1 80 ? -31.688 14.422 14.767 1.00 51.88 80 SER A C 1
ATOM 629 O O . SER A 1 80 ? -32.109 14.720 15.884 1.00 51.88 80 SER A O 1
ATOM 631 N N . ARG A 1 81 ? -32.507 14.041 13.779 1.00 53.31 81 ARG A N 1
ATOM 632 C CA . ARG A 1 81 ? -33.958 13.857 13.950 1.00 53.31 81 ARG A CA 1
ATOM 633 C C . ARG A 1 81 ? -34.319 12.623 14.779 1.00 53.31 81 ARG A C 1
ATOM 635 O O . ARG A 1 81 ? -35.274 12.678 15.546 1.00 53.31 81 ARG A O 1
ATOM 642 N N . LEU A 1 82 ? -33.560 11.535 14.652 1.00 50.66 82 LEU A N 1
ATOM 643 C CA . LEU A 1 82 ? -33.811 10.275 15.365 1.00 50.66 82 LEU A CA 1
ATOM 644 C C . LEU A 1 82 ? -33.273 10.269 16.804 1.00 50.66 82 LEU A C 1
ATOM 646 O O . LEU A 1 82 ? -33.885 9.669 17.683 1.00 50.66 82 LEU A O 1
ATOM 650 N N . VAL A 1 83 ? -32.170 10.972 17.070 1.00 49.09 83 VAL A N 1
ATOM 651 C CA . VAL A 1 83 ? -31.550 11.080 18.406 1.00 49.09 83 VAL A CA 1
ATOM 652 C C . VAL A 1 83 ? -32.336 12.015 19.347 1.00 49.09 83 VAL A C 1
ATOM 654 O O . VAL A 1 83 ? -32.101 12.006 20.550 1.00 49.09 83 VAL A O 1
ATOM 657 N N . TYR A 1 84 ? -33.326 12.763 18.840 1.00 50.31 84 TYR A N 1
ATOM 658 C CA . TYR A 1 84 ? -34.192 13.655 19.631 1.00 50.31 84 TYR A CA 1
ATOM 659 C C . TYR A 1 84 ? -35.643 13.170 19.806 1.00 50.31 84 TYR A C 1
ATOM 661 O O . TYR A 1 84 ? -36.486 13.946 20.259 1.00 50.31 84 TYR A O 1
ATOM 669 N N . SER A 1 85 ? -35.963 11.913 19.472 1.00 48.34 85 SER A N 1
ATOM 670 C CA . SER A 1 85 ? -37.280 11.338 19.786 1.00 48.34 85 SER A CA 1
ATOM 671 C C . SER A 1 85 ? -37.187 10.428 21.013 1.00 48.34 85 SER A C 1
ATOM 673 O O . SER A 1 85 ? -36.421 9.462 20.999 1.00 48.34 85 SER A O 1
ATOM 675 N N . GLU A 1 86 ? -37.985 10.710 22.048 1.00 48.69 86 GLU A N 1
ATOM 676 C CA . GLU A 1 86 ? -38.106 9.865 23.253 1.00 48.69 86 GLU A CA 1
ATOM 677 C C . GLU A 1 86 ? -38.550 8.422 22.923 1.00 48.69 86 GLU A C 1
ATOM 679 O O . GLU A 1 86 ? -38.278 7.496 23.684 1.00 48.69 86 GLU A O 1
ATOM 684 N N . GLU A 1 87 ? -39.144 8.195 21.744 1.00 50.53 87 GLU A N 1
ATOM 685 C CA . GLU A 1 87 ? -39.524 6.863 21.257 1.00 50.53 87 GLU A CA 1
ATOM 686 C C . GLU A 1 87 ? -38.320 5.965 20.924 1.00 50.53 87 GLU A C 1
ATOM 688 O O . GLU A 1 87 ? -38.423 4.744 21.031 1.00 50.53 87 GLU A O 1
ATOM 693 N N . LEU A 1 88 ? -37.163 6.523 20.544 1.00 47.31 88 LEU A N 1
ATOM 694 C CA . LEU A 1 88 ? -36.015 5.719 20.102 1.00 47.31 88 LEU A CA 1
ATOM 695 C C . LEU A 1 88 ? -35.203 5.167 21.279 1.00 47.31 88 LEU A C 1
ATOM 697 O O . LEU A 1 88 ? -34.640 4.078 21.182 1.00 47.31 88 LEU A O 1
ATOM 701 N N . THR A 1 89 ? -35.186 5.879 22.407 1.00 51.75 89 THR A N 1
ATOM 702 C CA . THR A 1 89 ? -34.625 5.387 23.672 1.00 51.75 89 THR A CA 1
ATOM 703 C C . THR A 1 89 ? -35.431 4.213 24.229 1.00 51.75 89 THR A C 1
AT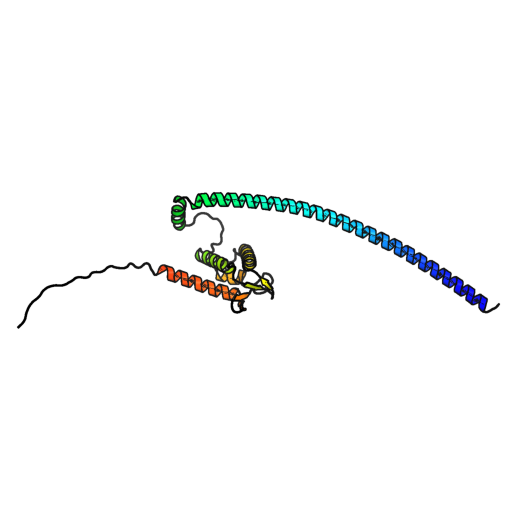OM 705 O O . THR A 1 89 ? -34.837 3.204 24.612 1.00 51.75 89 THR A O 1
ATOM 708 N N . ASP A 1 90 ? -36.763 4.279 24.160 1.00 51.34 90 ASP A N 1
ATOM 709 C CA . ASP A 1 90 ? -37.646 3.174 24.558 1.00 51.34 90 ASP A CA 1
ATOM 710 C C . ASP A 1 90 ? -37.589 2.005 23.564 1.00 51.34 90 ASP A C 1
ATOM 712 O O . ASP A 1 90 ? -37.594 0.835 23.958 1.00 51.34 90 ASP A O 1
ATOM 716 N N . PHE A 1 91 ? -37.443 2.292 22.267 1.00 50.50 91 PHE A N 1
ATOM 717 C CA . PHE A 1 91 ? -37.281 1.254 21.254 1.00 50.50 91 PHE A CA 1
ATOM 718 C C . PHE A 1 91 ? -35.925 0.537 21.363 1.00 50.50 91 PHE A C 1
ATOM 720 O O . PHE A 1 91 ? -35.881 -0.683 21.234 1.00 50.50 91 PHE A O 1
ATOM 727 N N . LEU A 1 92 ? -34.824 1.239 21.661 1.00 49.47 92 LEU A N 1
ATOM 728 C CA . LEU A 1 92 ? -33.512 0.614 21.893 1.00 49.47 92 LEU A CA 1
ATOM 729 C C . LEU A 1 92 ? -33.492 -0.237 23.173 1.00 49.47 92 LEU A C 1
ATOM 731 O O . LEU A 1 92 ? -32.914 -1.325 23.162 1.00 49.47 92 LEU A O 1
ATOM 735 N N . ALA A 1 93 ? -34.182 0.193 24.235 1.00 53.97 93 ALA A N 1
ATOM 736 C CA . ALA A 1 93 ? -34.392 -0.624 25.434 1.00 53.97 93 ALA A CA 1
ATOM 737 C C . ALA A 1 93 ? -35.236 -1.885 25.138 1.00 53.97 93 ALA A C 1
ATOM 739 O O . ALA A 1 93 ? -34.969 -2.968 25.664 1.00 53.97 93 ALA A O 1
ATOM 740 N N . SER A 1 94 ? -36.209 -1.773 24.229 1.00 44.59 94 SER A N 1
ATOM 741 C CA . SER A 1 94 ? -37.032 -2.888 23.743 1.00 44.59 94 SER A CA 1
ATOM 742 C C . SER A 1 94 ? -36.266 -3.854 22.820 1.00 44.59 94 SER A C 1
ATOM 744 O O . SER A 1 94 ? -36.425 -5.070 22.926 1.00 44.59 94 SER A O 1
ATOM 746 N N . VAL A 1 95 ? -35.400 -3.355 21.931 1.00 52.72 95 VAL A N 1
ATOM 747 C CA . VAL A 1 95 ? -34.630 -4.171 20.966 1.00 52.72 95 VAL A CA 1
ATOM 748 C C . VAL A 1 95 ? -33.547 -5.012 21.645 1.00 52.72 95 VAL A C 1
ATOM 750 O O . VAL A 1 95 ? -33.285 -6.127 21.202 1.00 52.72 95 VAL A O 1
ATOM 753 N N . VAL A 1 96 ? -32.989 -4.551 22.768 1.00 51.16 96 VAL A N 1
ATOM 754 C CA . VAL A 1 96 ? -32.097 -5.355 23.630 1.00 51.16 96 VAL A CA 1
ATOM 755 C C . VAL A 1 96 ? -32.795 -6.606 24.200 1.00 51.16 96 VAL A C 1
ATOM 757 O O . VAL A 1 96 ? -32.124 -7.541 24.631 1.00 51.16 96 VAL A O 1
ATOM 760 N N . SER A 1 97 ? -34.129 -6.675 24.137 1.00 47.81 97 SER A N 1
ATOM 761 C CA . SER A 1 97 ? -34.935 -7.716 24.785 1.00 47.81 97 SER A CA 1
ATOM 762 C C . SER A 1 97 ? -35.607 -8.719 23.831 1.00 47.81 97 SER A C 1
ATOM 764 O O . SER A 1 97 ? -36.375 -9.560 24.300 1.00 47.81 97 SER A O 1
ATOM 766 N N . LEU A 1 98 ? -35.351 -8.688 22.514 1.00 38.31 98 LEU A N 1
ATOM 767 C CA . LEU A 1 98 ? -35.971 -9.634 21.567 1.00 38.31 98 LEU A CA 1
ATOM 768 C C . LEU A 1 98 ? -34.982 -10.677 21.010 1.00 38.31 98 LEU A C 1
ATOM 770 O O . LEU A 1 98 ? -33.905 -10.314 20.535 1.00 38.31 98 LEU A O 1
ATOM 774 N N . PRO A 1 99 ? -35.343 -11.980 21.018 1.00 48.75 99 PRO A N 1
ATOM 775 C CA . PRO A 1 99 ? 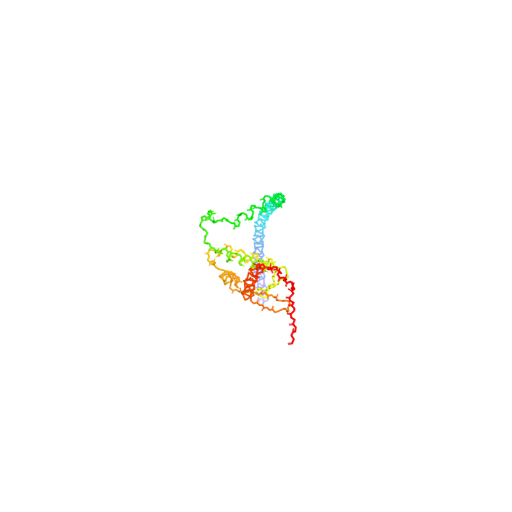-34.497 -13.038 20.494 1.00 48.75 99 PRO A CA 1
ATOM 776 C C . PRO A 1 99 ? -34.517 -13.060 18.963 1.00 48.75 99 PRO A C 1
ATOM 778 O O . PRO A 1 99 ? -35.562 -12.945 18.319 1.00 48.75 99 PRO A O 1
ATOM 781 N N . GLU A 1 100 ? -33.322 -13.260 18.412 1.00 49.41 100 GLU A N 1
ATOM 782 C CA . GLU A 1 100 ? -33.011 -13.359 16.992 1.00 49.41 100 GLU A CA 1
ATOM 783 C C . GLU A 1 100 ? -33.981 -14.232 16.194 1.00 49.41 100 GLU A C 1
ATOM 785 O O . GLU A 1 100 ? -33.974 -15.462 16.255 1.00 49.41 100 GLU A O 1
ATOM 790 N N . THR A 1 101 ? -34.720 -13.584 15.312 1.00 40.19 101 THR A N 1
ATOM 791 C CA . THR A 1 101 ? -35.058 -14.157 14.016 1.00 40.19 101 THR A CA 1
ATOM 792 C C . THR A 1 101 ? -34.706 -13.073 13.001 1.00 40.19 101 THR A C 1
ATOM 794 O O . THR A 1 101 ? -34.829 -11.901 13.335 1.00 40.19 101 THR A O 1
ATOM 797 N N . TRP A 1 102 ? -34.277 -13.434 11.789 1.00 39.56 102 TRP A N 1
ATOM 798 C CA . TRP A 1 102 ? -33.798 -12.538 10.713 1.00 39.56 102 TRP A CA 1
ATOM 799 C C . TRP A 1 102 ? -32.283 -12.219 10.695 1.00 39.56 102 TRP A C 1
ATOM 801 O O . TRP A 1 102 ? -31.887 -11.067 10.790 1.00 39.56 102 TRP A O 1
ATOM 811 N N . SER A 1 103 ? -31.434 -13.204 10.383 1.00 40.03 103 SER A N 1
ATOM 812 C CA . SER A 1 103 ? -30.512 -13.074 9.235 1.00 40.03 103 SER A CA 1
ATOM 813 C C . SER A 1 103 ? -30.018 -14.460 8.804 1.00 40.03 103 SER A C 1
ATOM 815 O O . SER A 1 103 ? -29.583 -15.291 9.597 1.00 40.03 103 SER A O 1
ATOM 817 N N . GLY A 1 104 ? -30.180 -14.765 7.519 1.00 35.22 104 GLY A N 1
ATOM 818 C CA . GLY A 1 104 ? -29.698 -16.007 6.936 1.00 35.22 104 GLY A CA 1
ATOM 819 C C . GLY A 1 104 ? -28.181 -15.970 6.768 1.00 35.22 104 GLY A C 1
ATOM 820 O O . GLY A 1 104 ? -27.662 -15.114 6.059 1.00 35.22 104 GLY A O 1
ATOM 821 N N . GLY A 1 105 ? -27.493 -16.953 7.349 1.00 37.19 105 GLY A N 1
ATOM 822 C CA . GLY A 1 105 ? -26.159 -17.364 6.904 1.00 37.19 105 GLY A CA 1
ATOM 823 C C . GLY A 1 105 ? -24.966 -16.585 7.461 1.00 37.19 105 GLY A C 1
ATOM 824 O O . GLY A 1 105 ? -23.941 -16.510 6.788 1.00 37.19 105 GLY A O 1
ATOM 825 N N . GLU A 1 106 ? -25.053 -16.041 8.673 1.00 39.03 106 GLU A N 1
ATOM 826 C CA . GLU A 1 106 ? -23.885 -15.558 9.415 1.00 39.03 106 GLU A CA 1
ATOM 827 C C . GLU A 1 106 ? -23.416 -16.643 10.387 1.00 39.03 106 GLU A C 1
ATOM 829 O O . GLU A 1 106 ? -24.172 -17.117 11.234 1.00 39.03 106 GLU A O 1
ATOM 834 N N . ALA A 1 107 ? -22.156 -17.070 10.256 1.00 43.12 107 ALA A N 1
ATOM 835 C CA . ALA A 1 107 ? -21.481 -17.773 11.335 1.00 43.12 107 ALA A CA 1
ATOM 836 C C . ALA A 1 107 ? -21.484 -16.818 12.533 1.00 43.12 107 ALA A C 1
ATOM 838 O O . ALA A 1 107 ? -20.769 -15.817 12.531 1.00 43.12 107 ALA A O 1
ATOM 839 N N . ARG A 1 108 ? -22.386 -17.082 13.479 1.00 47.44 108 ARG A N 1
ATOM 840 C CA . ARG A 1 108 ? -22.594 -16.315 14.702 1.00 47.44 108 ARG A CA 1
ATOM 841 C C . ARG A 1 108 ? -21.266 -16.284 15.453 1.00 47.44 108 ARG A C 1
ATOM 843 O O . ARG A 1 108 ? -20.909 -17.236 16.139 1.00 47.44 108 ARG A O 1
ATOM 850 N N . ILE A 1 109 ? -20.519 -15.197 15.298 1.00 55.28 109 ILE A N 1
ATOM 851 C CA . ILE A 1 109 ? -19.611 -14.779 16.356 1.00 55.28 109 ILE A CA 1
ATOM 852 C C . ILE A 1 109 ? -20.554 -14.467 17.514 1.00 55.28 109 ILE A C 1
ATOM 854 O O . ILE A 1 109 ? -21.370 -13.552 17.405 1.00 55.28 109 ILE A O 1
ATOM 858 N N . GLU A 1 110 ? -20.541 -15.314 18.543 1.00 60.06 110 GLU A N 1
ATOM 859 C CA . GLU A 1 110 ? -21.403 -15.166 19.715 1.00 60.06 110 GLU A CA 1
ATOM 860 C C . GLU A 1 110 ? -21.305 -13.725 20.238 1.00 60.06 110 GLU A C 1
ATOM 862 O O . GLU A 1 110 ? -20.225 -13.131 20.218 1.00 60.06 110 GLU A O 1
ATOM 867 N N . GLY A 1 111 ? -22.429 -13.135 20.664 1.00 68.44 111 GLY A N 1
ATOM 868 C CA . GLY A 1 111 ? -22.534 -11.689 20.923 1.00 68.44 111 GLY A CA 1
ATOM 869 C C . GLY A 1 111 ? -21.442 -11.124 21.840 1.00 68.44 111 GLY A C 1
ATOM 870 O O . GLY A 1 111 ? -21.003 -9.990 21.656 1.00 68.44 111 GLY A O 1
ATOM 871 N N . GLN A 1 112 ? -20.923 -11.946 22.755 1.00 77.25 112 GLN A N 1
ATOM 872 C CA . GLN A 1 112 ? -19.782 -11.606 23.599 1.00 77.25 112 GLN A CA 1
ATOM 873 C C . GLN A 1 112 ? -18.475 -11.429 22.807 1.00 77.25 112 GLN A C 1
ATOM 875 O O . GLN A 1 112 ? -17.798 -10.417 22.968 1.00 77.25 112 GLN A O 1
ATOM 880 N N . ALA A 1 113 ? -18.124 -12.356 21.913 1.00 81.38 113 ALA A N 1
ATOM 881 C CA . ALA A 1 113 ? -16.919 -12.247 21.090 1.00 81.38 113 ALA A CA 1
ATOM 882 C C . ALA A 1 113 ? -16.996 -11.053 20.121 1.00 81.38 113 ALA A C 1
ATOM 884 O O . ALA A 1 113 ? -15.992 -10.385 19.872 1.00 81.38 113 ALA A O 1
ATOM 885 N N . ALA A 1 114 ? -18.190 -10.730 19.616 1.00 81.62 114 ALA A N 1
ATOM 886 C CA . ALA A 1 114 ? -18.395 -9.545 18.786 1.00 81.62 114 ALA A CA 1
ATOM 887 C C . ALA A 1 114 ? -18.165 -8.242 19.578 1.00 81.62 114 ALA A C 1
ATOM 889 O O . ALA A 1 114 ? -17.485 -7.339 19.084 1.00 81.62 114 ALA A O 1
ATOM 890 N N . ALA A 1 115 ? -18.676 -8.165 20.813 1.00 82.31 115 ALA A N 1
ATOM 891 C CA . ALA A 1 115 ? -18.462 -7.030 21.710 1.00 82.31 115 ALA A CA 1
ATOM 892 C C . ALA A 1 115 ? -16.981 -6.867 22.095 1.00 82.31 115 ALA A C 1
ATOM 894 O O . ALA A 1 115 ? -16.443 -5.760 22.053 1.00 82.31 115 ALA A O 1
ATOM 895 N N . GLU A 1 116 ? -16.295 -7.973 22.388 1.00 87.38 116 GLU A N 1
ATOM 896 C CA . GLU A 1 116 ? -14.860 -7.991 22.682 1.00 87.38 116 GLU A CA 1
ATOM 897 C C . GLU A 1 116 ? -14.027 -7.486 21.493 1.00 87.38 116 GLU A C 1
ATOM 899 O O . GLU A 1 116 ? -13.172 -6.616 21.656 1.00 87.38 116 GLU A O 1
ATOM 904 N N . ILE A 1 117 ? -14.302 -7.960 20.273 1.00 87.75 117 ILE A N 1
ATOM 905 C CA . ILE A 1 117 ? -13.597 -7.503 19.064 1.00 87.75 117 ILE A CA 1
ATOM 906 C C . ILE A 1 117 ? -13.855 -6.011 18.807 1.00 87.75 117 ILE A C 1
ATOM 908 O O . ILE A 1 117 ? -12.927 -5.277 18.457 1.00 87.75 117 ILE A O 1
ATOM 912 N N . ALA A 1 118 ? -15.091 -5.542 18.997 1.00 86.62 118 ALA A N 1
ATOM 913 C CA . ALA A 1 118 ? -15.425 -4.126 18.861 1.00 86.62 118 ALA A CA 1
ATOM 914 C C . ALA A 1 118 ? -14.653 -3.260 19.871 1.00 86.62 118 ALA A C 1
ATOM 916 O O . ALA A 1 118 ? -14.104 -2.222 19.495 1.00 86.62 118 ALA A O 1
ATOM 917 N N . HIS A 1 119 ? -14.539 -3.718 21.121 1.00 87.56 119 HIS A N 1
ATOM 918 C CA . HIS A 1 119 ? -13.735 -3.051 22.142 1.00 87.56 119 HIS A CA 1
ATOM 919 C C . HIS A 1 119 ? -12.256 -2.973 21.741 1.00 87.56 119 HIS A C 1
ATOM 921 O O . HIS A 1 119 ? -11.662 -1.896 21.778 1.00 87.56 119 HIS A O 1
ATOM 927 N N . LEU A 1 120 ? -11.674 -4.076 21.259 1.00 90.06 120 LEU A N 1
ATOM 928 C CA . LEU A 1 120 ? -10.287 -4.095 20.785 1.00 90.06 120 LEU A CA 1
ATOM 929 C C . LEU A 1 120 ? -10.052 -3.099 19.639 1.00 90.06 120 LEU A C 1
ATOM 931 O O . LEU A 1 120 ? -9.038 -2.401 19.633 1.00 90.06 120 LEU A O 1
ATOM 935 N N . PHE A 1 121 ? -10.986 -2.983 18.689 1.00 87.19 121 PHE A N 1
ATOM 936 C CA . PHE A 1 121 ? -10.897 -1.982 17.622 1.00 87.19 121 PHE A CA 1
ATOM 937 C C . PHE A 1 121 ? -10.951 -0.545 18.147 1.00 87.19 121 PHE A C 1
ATOM 939 O O . PHE A 1 121 ? -10.187 0.297 17.670 1.00 87.19 121 PHE A O 1
ATOM 946 N N . ALA A 1 122 ? -11.800 -0.271 19.140 1.00 85.44 122 ALA A N 1
ATOM 947 C CA . ALA A 1 122 ? -11.861 1.038 19.783 1.00 85.44 122 ALA A CA 1
ATOM 948 C C . ALA A 1 122 ? -10.529 1.391 20.466 1.00 85.44 122 ALA A C 1
ATOM 950 O O . ALA A 1 122 ? -10.026 2.500 20.289 1.00 85.44 122 ALA A O 1
ATOM 951 N N . CYS A 1 123 ? -9.910 0.432 21.163 1.00 87.19 123 CYS A N 1
ATOM 952 C CA . CYS A 1 123 ? -8.593 0.604 21.775 1.00 87.19 123 CYS A CA 1
ATOM 953 C C . CYS A 1 123 ? -7.499 0.853 20.728 1.00 87.19 123 CYS A C 1
ATOM 955 O O . CYS A 1 123 ? -6.712 1.777 20.885 1.00 87.19 123 CYS A O 1
ATOM 957 N N . ILE A 1 124 ? -7.476 0.096 19.625 1.00 87.25 124 ILE A N 1
ATOM 958 C CA . ILE A 1 124 ? -6.497 0.292 18.538 1.00 87.25 124 ILE A CA 1
ATOM 959 C C . ILE A 1 124 ? -6.632 1.677 17.882 1.00 87.25 124 ILE A C 1
ATOM 961 O O . ILE A 1 124 ? -5.660 2.234 17.373 1.00 87.25 124 ILE A O 1
ATOM 965 N N . GLY A 1 125 ? -7.849 2.220 17.843 1.00 83.38 125 GLY A N 1
ATOM 966 C CA . GLY A 1 125 ? -8.152 3.495 17.205 1.00 83.38 125 GLY A CA 1
ATOM 967 C C . GLY A 1 125 ? -7.738 4.737 17.998 1.00 83.38 125 GLY A C 1
ATOM 968 O O . GLY A 1 125 ? -7.878 5.836 17.461 1.00 83.38 125 GLY A O 1
ATOM 969 N N . GLN A 1 126 ? -7.250 4.599 19.236 1.00 82.44 126 GLN A N 1
ATOM 970 C CA . GLN A 1 126 ? -6.931 5.753 20.080 1.00 82.44 126 GLN A CA 1
ATOM 971 C C . GLN A 1 126 ? -5.774 6.577 19.487 1.00 82.44 126 GLN A C 1
ATOM 973 O O . GLN A 1 126 ? -4.746 6.013 19.109 1.00 82.44 126 GLN A O 1
ATOM 978 N N . PRO A 1 127 ? -5.911 7.913 19.397 1.00 74.38 127 PRO A N 1
ATOM 979 C CA . PRO A 1 127 ? -4.963 8.770 18.679 1.00 74.38 127 PRO A CA 1
ATOM 980 C C . PRO A 1 127 ? -3.569 8.809 19.316 1.00 74.38 127 PRO A C 1
ATOM 982 O O . PRO A 1 127 ? -2.589 9.052 18.610 1.00 74.38 127 PRO A O 1
ATOM 985 N N . ASP A 1 128 ? -3.483 8.538 20.618 1.00 78.56 128 ASP A N 1
ATOM 986 C CA . ASP A 1 128 ? -2.243 8.614 21.391 1.00 78.56 128 ASP A CA 1
ATOM 987 C C . ASP A 1 128 ? -1.348 7.378 21.200 1.00 78.56 128 ASP A C 1
ATOM 989 O O . ASP A 1 128 ? -0.140 7.431 21.442 1.00 78.56 128 ASP A O 1
ATOM 993 N N . LEU A 1 129 ? -1.905 6.278 20.680 1.00 81.56 129 LEU A N 1
ATOM 994 C CA . LEU A 1 129 ? -1.151 5.060 20.405 1.00 81.56 129 LEU A CA 1
ATOM 995 C C . LEU A 1 129 ? -0.310 5.196 19.134 1.00 81.56 129 LEU A C 1
ATOM 997 O O . LEU A 1 129 ? -0.787 5.503 18.034 1.00 81.56 129 LEU A O 1
ATOM 1001 N N . LYS A 1 130 ? 0.978 4.886 19.278 1.00 86.88 130 LYS A N 1
ATOM 1002 C CA . LYS A 1 130 ? 1.929 4.810 18.170 1.00 86.88 130 LYS A CA 1
ATOM 1003 C C . LYS A 1 130 ? 2.232 3.359 17.861 1.00 86.88 130 LYS A C 1
ATOM 1005 O O . LYS A 1 130 ? 2.411 2.538 18.755 1.00 86.88 130 LYS A O 1
ATOM 1010 N N . TYR A 1 131 ? 2.348 3.059 16.575 1.00 87.56 131 TYR A N 1
ATOM 1011 C CA . TYR A 1 131 ? 2.627 1.709 16.113 1.00 87.56 131 TYR A CA 1
ATOM 1012 C C . TYR A 1 131 ? 3.905 1.675 15.293 1.00 87.56 131 TYR A C 1
ATOM 1014 O O . TYR A 1 131 ? 4.214 2.612 14.552 1.00 87.56 131 TYR A O 1
ATOM 1022 N N . GLU A 1 132 ? 4.619 0.559 15.368 1.00 85.44 132 GLU A N 1
ATOM 1023 C CA . GLU A 1 132 ? 5.733 0.256 14.485 1.00 85.44 132 GLU A CA 1
ATOM 1024 C C . GLU A 1 132 ? 5.470 -1.037 13.725 1.00 85.44 132 GLU A C 1
ATOM 1026 O O . GLU A 1 132 ? 4.979 -2.032 14.255 1.00 85.44 132 GLU A O 1
ATOM 1031 N N . TYR A 1 133 ? 5.832 -1.019 12.452 1.00 82.19 133 TYR A N 1
ATOM 1032 C CA . TYR A 1 133 ? 5.858 -2.206 11.622 1.00 82.19 133 TYR A CA 1
ATOM 1033 C C . TYR A 1 133 ? 7.071 -2.135 10.698 1.00 82.19 133 TYR A C 1
ATOM 1035 O O . TYR A 1 133 ? 7.240 -1.149 9.973 1.00 82.19 133 TYR A O 1
ATOM 1043 N N . SER A 1 134 ? 7.909 -3.179 10.695 1.00 80.75 134 SER A N 1
ATOM 1044 C CA . SER A 1 134 ? 9.114 -3.256 9.853 1.00 80.75 134 SER A CA 1
ATOM 1045 C C . SER A 1 134 ? 10.051 -2.040 10.023 1.00 80.75 134 SER A C 1
ATOM 1047 O O . SER A 1 134 ? 10.583 -1.519 9.037 1.00 80.75 134 SER A O 1
ATOM 1049 N N . GLY A 1 135 ? 10.204 -1.537 11.255 1.00 80.06 135 GLY A N 1
ATOM 1050 C CA . GLY A 1 135 ? 11.038 -0.368 11.566 1.00 80.06 135 GLY A CA 1
ATOM 1051 C C . GLY A 1 135 ? 10.442 0.986 11.164 1.00 80.06 135 GLY A C 1
ATOM 1052 O O . GLY A 1 135 ? 11.133 2.001 11.218 1.00 80.06 135 GLY A O 1
ATOM 1053 N N . LYS A 1 136 ? 9.178 1.033 10.715 1.00 81.50 136 LYS A N 1
ATOM 1054 C CA . LYS A 1 136 ? 8.495 2.272 10.315 1.00 81.50 136 LYS A CA 1
ATOM 1055 C C . LYS A 1 136 ? 7.356 2.602 11.267 1.00 81.50 136 LYS A C 1
ATOM 1057 O O . LYS A 1 136 ? 6.476 1.773 11.490 1.00 81.50 136 LYS A O 1
ATOM 1062 N N . HIS A 1 137 ? 7.325 3.854 11.711 1.00 83.94 137 HIS A N 1
ATOM 1063 C CA . HIS A 1 137 ? 6.235 4.403 12.509 1.00 83.94 137 HIS A CA 1
ATOM 1064 C C . HIS A 1 137 ? 4.941 4.525 11.687 1.00 83.94 137 HIS A C 1
ATOM 1066 O O . HIS A 1 137 ? 4.955 4.859 10.491 1.00 83.94 137 HIS A O 1
ATOM 1072 N N . ARG A 1 138 ? 3.814 4.232 12.334 1.00 83.81 138 ARG A N 1
ATOM 1073 C CA . ARG A 1 138 ? 2.455 4.262 11.787 1.00 83.81 138 ARG A CA 1
ATOM 1074 C C . ARG A 1 138 ? 1.500 4.874 12.806 1.00 83.81 138 ARG A C 1
ATOM 1076 O O . ARG A 1 138 ? 1.673 4.701 14.009 1.00 83.81 138 ARG A O 1
ATOM 1083 N N . SER A 1 139 ? 0.496 5.586 12.301 1.00 80.88 139 SER A N 1
ATOM 1084 C CA . SER A 1 139 ? -0.579 6.139 13.121 1.00 80.88 139 SER A CA 1
ATOM 1085 C C . SER A 1 139 ? -1.605 5.066 13.486 1.00 80.88 139 SER A C 1
ATOM 1087 O O . SER A 1 139 ? -1.826 4.125 12.714 1.00 80.88 139 SER A O 1
ATOM 1089 N N . ALA A 1 140 ? -2.278 5.255 14.621 1.00 81.94 140 ALA A N 1
ATOM 1090 C CA . ALA A 1 140 ? -3.396 4.429 15.067 1.00 81.94 140 ALA A CA 1
ATOM 1091 C C . ALA A 1 140 ? -4.480 4.260 13.993 1.00 81.94 140 ALA A C 1
ATOM 1093 O O . ALA A 1 140 ? -4.853 3.139 13.652 1.00 81.94 140 ALA A O 1
ATOM 1094 N N . ALA A 1 141 ? -4.889 5.357 13.346 1.00 78.81 141 ALA A N 1
ATOM 1095 C CA . ALA A 1 141 ? -5.880 5.330 12.268 1.00 78.81 141 ALA A CA 1
ATOM 1096 C C . ALA A 1 141 ? -5.477 4.410 11.099 1.00 78.81 141 ALA A C 1
ATOM 1098 O O . ALA A 1 141 ? -6.311 3.690 10.547 1.00 78.81 141 ALA A O 1
ATOM 1099 N N . TRP A 1 142 ? -4.189 4.392 10.729 1.00 81.88 142 TRP A N 1
ATOM 1100 C CA . TRP A 1 142 ? -3.704 3.521 9.659 1.00 81.88 142 TRP A CA 1
ATOM 1101 C C . TRP A 1 142 ? -3.762 2.046 10.067 1.00 81.88 142 TRP A C 1
ATOM 1103 O O . TRP A 1 142 ? -4.200 1.208 9.276 1.00 81.88 142 TRP A O 1
ATOM 1113 N N . VAL A 1 143 ? -3.339 1.720 11.292 1.00 81.50 143 VAL A N 1
ATOM 1114 C CA . VAL A 1 143 ? -3.366 0.342 11.809 1.00 81.50 143 VAL A CA 1
ATOM 1115 C C . VAL A 1 143 ? -4.801 -0.150 11.952 1.00 81.50 143 VAL A C 1
ATOM 1117 O O . VAL A 1 143 ? -5.113 -1.230 11.449 1.00 81.50 143 VAL A O 1
ATOM 1120 N N . HIS A 1 144 ? -5.685 0.671 12.519 1.00 84.31 144 HIS A N 1
ATOM 1121 C CA . HIS A 1 144 ? -7.111 0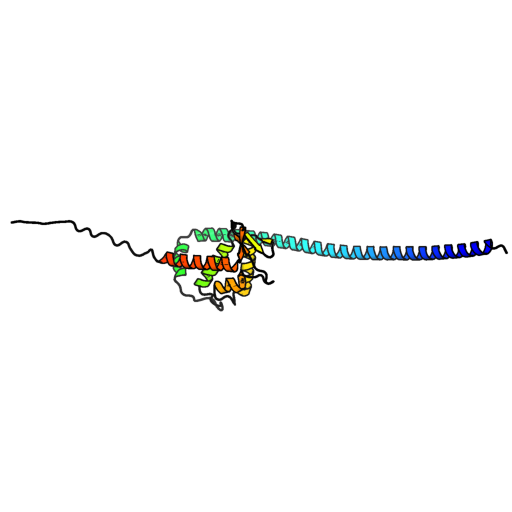.387 12.623 1.00 84.31 144 HIS A CA 1
ATOM 1122 C C . HIS A 1 144 ? -7.707 0.040 11.251 1.00 84.31 144 HIS A C 1
ATOM 1124 O O . HIS A 1 144 ? -8.248 -1.052 11.073 1.00 84.31 144 HIS A O 1
ATOM 1130 N N . LEU A 1 145 ? -7.526 0.900 10.243 1.00 82.19 145 LEU A N 1
ATOM 1131 C CA . LEU A 1 145 ? -8.064 0.659 8.902 1.00 82.19 145 LEU A CA 1
ATOM 1132 C C . LEU A 1 145 ? -7.515 -0.633 8.271 1.00 82.19 145 LEU A C 1
ATOM 1134 O O . LEU A 1 145 ? -8.239 -1.361 7.584 1.00 82.19 145 LEU A O 1
ATOM 1138 N N . LYS A 1 146 ? -6.230 -0.939 8.478 1.00 82.25 146 LYS A N 1
ATOM 1139 C CA . LYS A 1 146 ? -5.610 -2.158 7.937 1.00 82.25 146 LYS A CA 1
ATOM 1140 C C . LYS A 1 146 ? -6.148 -3.417 8.609 1.00 82.25 146 LYS A C 1
ATOM 1142 O O . LYS A 1 146 ? -6.458 -4.372 7.896 1.00 82.25 146 LYS A O 1
ATOM 1147 N N . LEU A 1 147 ? -6.283 -3.412 9.933 1.00 83.81 147 LEU A N 1
ATOM 1148 C CA . LEU A 1 147 ? -6.830 -4.539 10.685 1.00 83.81 147 LEU A CA 1
ATOM 1149 C C . LEU A 1 147 ? -8.318 -4.729 10.417 1.00 83.81 147 LEU A C 1
ATOM 1151 O O . LEU A 1 147 ? -8.741 -5.861 10.224 1.00 83.81 147 LEU A O 1
ATOM 1155 N N . TYR A 1 148 ? -9.088 -3.649 10.299 1.00 84.50 148 TYR A N 1
ATOM 1156 C CA . TYR A 1 148 ? -10.511 -3.712 9.976 1.00 84.50 148 TYR A CA 1
ATOM 1157 C C . TYR A 1 148 ? -10.750 -4.332 8.595 1.00 84.50 148 TYR A C 1
ATOM 1159 O O . TYR A 1 148 ? -11.543 -5.261 8.443 1.00 84.50 148 TYR A O 1
ATOM 1167 N N . ASN A 1 149 ? -9.999 -3.891 7.581 1.00 78.88 149 ASN A N 1
ATOM 1168 C CA . ASN A 1 149 ? -10.084 -4.484 6.246 1.00 78.88 149 ASN A CA 1
ATOM 1169 C C . ASN A 1 149 ? -9.657 -5.955 6.235 1.00 78.88 149 ASN A C 1
ATOM 1171 O O . ASN A 1 149 ? -10.283 -6.768 5.556 1.00 78.88 149 ASN A O 1
ATOM 1175 N N . LYS A 1 150 ? -8.620 -6.315 7.002 1.00 82.06 150 LYS A N 1
ATOM 1176 C CA . LYS A 1 150 ? -8.203 -7.713 7.151 1.00 82.06 150 LYS A CA 1
ATOM 1177 C C . LYS A 1 150 ? -9.306 -8.527 7.840 1.00 82.06 150 LYS A C 1
ATOM 1179 O O . LYS A 1 150 ? -9.708 -9.556 7.312 1.00 82.06 150 LYS A O 1
ATOM 1184 N N . TYR A 1 151 ? -9.864 -8.040 8.942 1.00 85.00 151 TYR A N 1
ATOM 1185 C CA . TYR A 1 151 ? -10.960 -8.688 9.659 1.00 85.00 151 TYR A CA 1
ATOM 1186 C C . TYR A 1 151 ? -12.164 -8.942 8.752 1.00 85.00 151 TYR A C 1
ATOM 1188 O O . TYR A 1 151 ? -12.641 -10.066 8.689 1.00 85.00 151 TYR A O 1
ATOM 1196 N N . ARG A 1 152 ? -12.591 -7.960 7.949 1.00 83.31 152 ARG A N 1
ATOM 1197 C CA . ARG A 1 152 ? -13.701 -8.139 6.997 1.00 83.31 152 ARG A CA 1
ATOM 1198 C C . ARG A 1 152 ? -13.497 -9.299 6.019 1.00 83.31 152 ARG A C 1
ATOM 1200 O O . ARG A 1 152 ? -14.473 -9.957 5.673 1.00 83.31 152 ARG A O 1
ATOM 1207 N N . LEU A 1 153 ? -12.260 -9.545 5.585 1.00 77.06 153 LEU A N 1
ATOM 1208 C CA . LEU A 1 153 ? -11.927 -10.644 4.672 1.00 77.06 153 LEU A CA 1
ATOM 1209 C C . LEU A 1 153 ? -11.872 -12.004 5.382 1.00 77.06 153 LEU A C 1
ATOM 1211 O O . LEU A 1 153 ? -12.262 -13.007 4.795 1.00 77.06 153 LEU A O 1
ATOM 1215 N N . TYR A 1 154 ? -11.409 -12.038 6.634 1.00 78.75 154 TYR A N 1
ATOM 1216 C CA . TYR A 1 154 ? -11.184 -13.279 7.385 1.00 78.75 154 TYR A CA 1
ATOM 1217 C C . TYR A 1 154 ? -12.260 -13.585 8.436 1.00 78.75 154 TYR A C 1
ATOM 1219 O O . TYR A 1 154 ? -12.177 -14.624 9.085 1.00 78.75 154 TYR A O 1
ATOM 1227 N N . ARG A 1 155 ? -13.292 -12.738 8.582 1.00 80.38 155 ARG A N 1
ATOM 1228 C CA . ARG A 1 155 ? -14.332 -12.855 9.623 1.00 80.38 155 ARG A CA 1
ATOM 1229 C C . ARG A 1 155 ? -15.024 -14.216 9.655 1.00 80.38 155 ARG A C 1
ATOM 1231 O O . ARG A 1 155 ? -15.390 -14.678 10.721 1.00 80.38 155 ARG A O 1
ATOM 1238 N N . ALA A 1 156 ? -15.153 -14.879 8.504 1.00 76.94 156 ALA A N 1
ATOM 1239 C CA . ALA A 1 156 ? -15.766 -16.204 8.412 1.00 76.94 156 ALA A CA 1
ATOM 1240 C C . ALA A 1 156 ? -14.969 -17.306 9.143 1.00 76.94 156 ALA A C 1
ATOM 1242 O O . ALA A 1 156 ? -15.524 -18.358 9.433 1.00 76.94 156 ALA A O 1
ATOM 1243 N N . GLY A 1 157 ? -13.678 -17.085 9.417 1.00 75.62 157 GLY A N 1
ATOM 1244 C CA . GLY A 1 157 ? -12.797 -18.018 10.131 1.00 75.62 157 GLY A CA 1
ATOM 1245 C C . GLY A 1 157 ? -12.378 -17.546 11.526 1.00 75.62 157 GLY A C 1
ATOM 1246 O O . GLY A 1 157 ? -11.427 -18.103 12.082 1.00 75.62 157 GLY A O 1
ATOM 1247 N N . VAL A 1 158 ? -13.028 -16.507 12.057 1.00 83.94 158 VAL A N 1
ATOM 1248 C CA . VAL A 1 158 ? -12.772 -15.939 13.385 1.00 83.94 158 VAL A CA 1
ATOM 1249 C C . VAL A 1 158 ? -13.945 -16.303 14.285 1.00 83.94 158 VAL A C 1
ATOM 1251 O O . VAL A 1 158 ? -15.037 -15.783 14.087 1.00 83.94 158 VAL A O 1
ATOM 1254 N N . ALA A 1 159 ? -13.729 -17.202 15.245 1.00 83.50 159 ALA A N 1
ATOM 1255 C CA . ALA A 1 159 ? -14.779 -17.636 16.168 1.00 83.50 159 ALA A CA 1
ATOM 1256 C C . ALA A 1 159 ? -14.771 -16.866 17.502 1.00 83.50 159 ALA A C 1
ATOM 1258 O O . ALA A 1 159 ? -15.806 -16.765 18.153 1.00 83.50 159 ALA A O 1
ATOM 1259 N N . SER A 1 160 ? -13.626 -16.306 17.903 1.00 86.94 160 SER A N 1
ATOM 1260 C CA . SER A 1 160 ? -13.440 -15.599 19.178 1.00 86.94 160 SER A CA 1
ATOM 1261 C C . SER A 1 160 ? -12.556 -14.353 19.047 1.00 86.94 160 SER A C 1
ATOM 1263 O O . SER A 1 160 ? -11.936 -14.110 18.005 1.00 86.94 160 SER A O 1
ATOM 1265 N N . ALA A 1 161 ? -12.470 -13.557 20.118 1.00 88.06 161 ALA A N 1
ATOM 1266 C CA . ALA A 1 161 ? -11.561 -12.415 20.186 1.00 88.06 161 ALA A CA 1
ATOM 1267 C C . ALA A 1 161 ? -10.082 -12.844 20.142 1.00 88.06 161 ALA A C 1
ATOM 1269 O O . ALA A 1 161 ? -9.264 -12.174 19.514 1.00 88.06 161 ALA A O 1
ATOM 1270 N N . GLU A 1 162 ? -9.731 -13.988 20.729 1.00 89.56 162 GLU A N 1
ATOM 1271 C CA . GLU A 1 162 ? -8.395 -14.582 20.618 1.00 89.56 162 GLU A CA 1
ATOM 1272 C C . GLU A 1 162 ? -8.088 -14.995 19.179 1.00 89.56 162 GLU A C 1
ATOM 1274 O O . GLU A 1 162 ? -7.012 -14.694 18.669 1.00 89.56 162 GLU A O 1
ATOM 1279 N N . ASP A 1 163 ? -9.062 -15.600 18.497 1.00 85.12 163 ASP A N 1
ATOM 1280 C CA . ASP A 1 163 ? -8.975 -15.957 17.081 1.00 85.12 163 ASP A CA 1
ATOM 1281 C C . ASP A 1 163 ? -8.751 -14.716 16.204 1.00 85.12 163 ASP A C 1
ATOM 1283 O O . ASP A 1 163 ? -7.969 -14.743 15.249 1.00 85.12 163 ASP A O 1
ATOM 1287 N N . PHE A 1 164 ? -9.417 -13.605 16.533 1.00 89.31 164 PHE A N 1
ATOM 1288 C CA . PHE A 1 164 ? -9.175 -12.314 15.899 1.00 89.31 164 PHE A CA 1
ATOM 1289 C C . PHE A 1 164 ? -7.732 -11.857 16.134 1.00 89.31 164 PHE A C 1
ATOM 1291 O O . PHE A 1 164 ? -7.042 -11.489 15.179 1.00 89.31 164 PHE A O 1
ATOM 1298 N N . ILE A 1 165 ? -7.245 -11.911 17.373 1.00 90.06 165 ILE A N 1
ATOM 1299 C CA . ILE A 1 165 ? -5.881 -11.488 17.694 1.00 90.06 165 ILE A CA 1
ATOM 1300 C C . ILE A 1 165 ? -4.869 -12.343 16.922 1.00 90.06 165 ILE A C 1
ATOM 1302 O O . ILE A 1 165 ? -4.034 -11.801 16.194 1.00 90.06 165 ILE A O 1
ATOM 1306 N N . GLU A 1 166 ? -4.988 -13.667 17.001 1.00 87.19 166 GLU A N 1
ATOM 1307 C CA . GLU A 1 166 ? -4.059 -14.615 16.393 1.00 87.19 166 GLU A CA 1
ATOM 1308 C C . GLU A 1 166 ? -4.061 -14.526 14.863 1.00 87.19 166 GLU A C 1
ATOM 1310 O O . GLU A 1 166 ? -3.003 -14.370 14.251 1.00 87.19 166 GLU A O 1
ATOM 1315 N N . LYS A 1 167 ? -5.235 -14.575 14.226 1.00 82.50 167 LYS A N 1
ATOM 1316 C CA . LYS A 1 167 ? -5.343 -14.672 12.760 1.00 82.50 167 LYS A CA 1
ATOM 1317 C C . LYS A 1 167 ? -5.274 -13.304 12.081 1.00 82.50 167 LYS A C 1
ATOM 1319 O O . LYS A 1 167 ? -4.770 -13.170 10.957 1.00 82.50 167 LYS A O 1
ATOM 1324 N N . VAL A 1 168 ? -5.763 -12.255 12.743 1.00 83.94 168 VAL A N 1
ATOM 1325 C CA . VAL A 1 168 ? -5.910 -10.918 12.153 1.00 83.94 168 VAL A CA 1
ATOM 1326 C C . VAL A 1 168 ? -4.866 -9.943 12.688 1.00 83.94 168 VAL A C 1
ATOM 1328 O O . VAL A 1 168 ? -4.199 -9.308 11.868 1.00 83.94 168 VAL A O 1
ATOM 1331 N N . ALA A 1 169 ? -4.682 -9.840 14.003 1.00 80.00 169 ALA A N 1
ATOM 1332 C CA . ALA A 1 169 ? -3.967 -8.712 14.604 1.00 80.00 169 ALA A CA 1
ATOM 1333 C C . ALA A 1 169 ? -2.462 -8.916 14.861 1.00 80.00 169 ALA A C 1
ATOM 1335 O O . ALA A 1 169 ? -1.742 -7.931 14.999 1.00 80.00 169 ALA A O 1
ATOM 1336 N N . THR A 1 170 ? -1.950 -10.149 14.873 1.00 78.75 170 THR A N 1
ATOM 1337 C CA . THR A 1 170 ? -0.524 -10.422 15.159 1.00 78.75 170 THR A CA 1
ATOM 1338 C C . THR A 1 170 ? 0.416 -10.065 14.004 1.00 78.75 170 THR A C 1
ATOM 1340 O O . THR A 1 170 ? 1.439 -9.409 14.203 1.00 78.75 170 THR A O 1
ATOM 1343 N N . LYS A 1 171 ? 0.086 -10.501 12.782 1.00 76.12 171 LYS A N 1
ATOM 1344 C CA . LYS A 1 171 ? 0.997 -10.464 11.625 1.00 76.12 171 LYS A CA 1
ATOM 1345 C C . LYS A 1 171 ? 0.361 -9.836 10.395 1.00 76.12 171 LYS A C 1
ATOM 1347 O O . LYS A 1 171 ? -0.836 -9.990 10.128 1.00 76.12 171 LYS A O 1
ATOM 1352 N N . THR A 1 172 ? 1.170 -9.171 9.573 1.00 66.00 172 THR A N 1
ATOM 1353 C CA . THR A 1 172 ? 0.737 -8.781 8.228 1.00 66.00 172 THR A CA 1
ATOM 1354 C C . THR A 1 172 ? 0.525 -9.986 7.330 1.00 66.00 172 THR A C 1
ATOM 1356 O O . THR A 1 172 ? 0.991 -11.086 7.601 1.00 66.00 172 THR A O 1
ATOM 1359 N N . VAL A 1 173 ? -0.124 -9.750 6.188 1.00 61.72 173 VAL A N 1
ATOM 1360 C CA . VAL A 1 173 ? -0.216 -10.728 5.092 1.00 61.72 173 VAL A CA 1
ATOM 1361 C C . VAL A 1 173 ? 1.173 -11.221 4.651 1.00 61.72 173 VAL A C 1
ATOM 1363 O O . VAL A 1 173 ? 1.309 -12.360 4.229 1.00 61.72 173 VAL A O 1
ATOM 1366 N N . ALA A 1 174 ? 2.208 -10.384 4.786 1.00 58.62 174 ALA A N 1
ATOM 1367 C CA . ALA A 1 174 ? 3.595 -10.726 4.470 1.00 58.62 174 ALA A CA 1
ATOM 1368 C C . ALA A 1 174 ? 4.355 -11.402 5.632 1.00 58.62 174 ALA A C 1
ATOM 1370 O O . ALA A 1 174 ? 5.520 -11.743 5.466 1.00 58.62 174 ALA A O 1
ATOM 1371 N N . GLY A 1 175 ? 3.725 -11.574 6.800 1.00 69.31 175 GLY A N 1
ATOM 1372 C CA . GLY A 1 175 ? 4.283 -12.298 7.943 1.00 69.31 175 GLY A CA 1
ATOM 1373 C C . GLY A 1 175 ? 5.055 -11.464 8.968 1.00 69.31 175 GLY A C 1
ATOM 1374 O O . GLY A 1 175 ? 5.485 -12.036 9.964 1.00 69.31 175 GLY A O 1
ATOM 1375 N N . ASN A 1 176 ? 5.209 -10.146 8.788 1.00 75.31 176 ASN A N 1
ATOM 1376 C CA . ASN A 1 176 ? 5.901 -9.331 9.797 1.00 75.31 176 ASN A CA 1
ATOM 1377 C C . ASN A 1 176 ? 4.945 -8.888 10.912 1.00 75.31 176 ASN A C 1
ATOM 1379 O O . ASN A 1 176 ? 3.764 -8.621 10.665 1.00 75.31 176 ASN A O 1
ATOM 1383 N N . GLU A 1 177 ? 5.479 -8.788 12.123 1.00 84.00 177 GLU A N 1
ATOM 1384 C CA . GLU A 1 177 ? 4.728 -8.451 13.331 1.00 84.00 177 GLU A CA 1
ATOM 1385 C C . GLU A 1 177 ? 4.484 -6.949 13.470 1.00 84.00 177 GLU A C 1
ATOM 1387 O O . GLU A 1 177 ? 5.258 -6.107 12.999 1.00 84.00 177 GLU A O 1
ATOM 1392 N N . TYR A 1 178 ? 3.365 -6.628 14.111 1.00 86.62 178 TYR A N 1
ATOM 1393 C CA . TYR A 1 178 ? 3.036 -5.279 14.546 1.00 86.62 178 TYR A CA 1
ATOM 1394 C C . TYR A 1 178 ? 3.507 -5.060 15.981 1.00 86.62 178 TYR A C 1
ATOM 1396 O O . TYR A 1 178 ? 3.358 -5.948 16.818 1.00 86.62 178 TYR A O 1
ATOM 1404 N N . TYR A 1 179 ? 3.995 -3.857 16.275 1.00 89.50 179 TYR A N 1
ATOM 1405 C CA . TYR A 1 179 ? 4.374 -3.439 17.622 1.00 89.50 179 TYR A CA 1
ATOM 1406 C C . TYR A 1 179 ? 3.612 -2.177 18.022 1.00 89.50 179 TYR A C 1
ATOM 1408 O O . TYR A 1 179 ? 3.403 -1.282 17.200 1.00 89.50 179 TYR A O 1
ATOM 1416 N N . VAL A 1 180 ? 3.220 -2.110 19.289 1.00 89.56 180 VAL A N 1
ATOM 1417 C CA . VAL A 1 180 ? 2.749 -0.905 19.974 1.00 89.56 180 VAL A CA 1
ATOM 1418 C C . VAL A 1 180 ? 3.952 -0.261 20.646 1.00 89.56 180 VAL A C 1
ATOM 1420 O O . VAL A 1 180 ? 4.731 -0.950 21.303 1.00 89.56 180 VAL A O 1
ATOM 1423 N N . ILE A 1 181 ? 4.112 1.044 20.461 1.00 87.56 181 ILE A N 1
ATOM 1424 C CA . ILE A 1 181 ? 5.110 1.841 21.168 1.00 87.56 181 ILE A CA 1
ATOM 1425 C C . ILE A 1 181 ? 4.407 2.464 22.371 1.00 87.56 181 ILE A C 1
ATOM 1427 O O . ILE A 1 181 ? 3.477 3.254 22.196 1.00 87.56 181 ILE A O 1
ATOM 1431 N N . GLN A 1 182 ? 4.839 2.084 23.568 1.00 85.62 182 GLN A N 1
ATOM 1432 C CA . GLN A 1 182 ? 4.358 2.650 24.824 1.00 85.62 182 GLN A CA 1
ATOM 1433 C C . GLN A 1 182 ? 4.955 4.049 25.068 1.00 85.62 182 GLN A C 1
ATOM 1435 O O . GLN A 1 182 ? 5.856 4.497 24.354 1.00 85.62 182 GLN A O 1
ATOM 1440 N N . GLU A 1 183 ? 4.432 4.772 26.060 1.00 80.25 183 GLU A N 1
ATOM 1441 C CA . GLU A 1 183 ? 4.876 6.140 26.379 1.00 80.25 183 GLU A CA 1
ATOM 1442 C C . GLU A 1 183 ? 6.351 6.216 26.804 1.00 80.25 183 GLU A C 1
ATOM 1444 O O . GLU A 1 183 ? 7.027 7.207 26.533 1.00 80.25 183 GLU A O 1
ATOM 1449 N N . ASP A 1 184 ? 6.866 5.146 27.407 1.00 82.12 184 ASP A N 1
ATOM 1450 C CA . ASP A 1 184 ? 8.271 4.962 27.787 1.00 82.12 184 ASP A CA 1
ATOM 1451 C C . ASP A 1 184 ? 9.193 4.614 26.599 1.00 82.12 184 ASP A C 1
ATOM 1453 O O . ASP A 1 184 ? 10.415 4.540 26.749 1.00 82.12 184 ASP A O 1
ATOM 1457 N N . GLY A 1 185 ? 8.623 4.438 25.403 1.00 80.81 185 GLY A N 1
ATOM 1458 C CA . GLY A 1 185 ? 9.329 4.019 24.198 1.00 80.81 185 GLY A CA 1
ATOM 1459 C C . GLY A 1 185 ? 9.547 2.507 24.096 1.00 80.81 185 GLY A C 1
ATOM 1460 O O . GLY A 1 185 ? 10.190 2.061 23.139 1.00 80.81 185 GLY A O 1
ATOM 1461 N N . GLU A 1 186 ? 9.018 1.712 25.030 1.00 88.19 186 GLU A N 1
ATOM 1462 C CA . GLU A 1 186 ? 9.066 0.257 24.961 1.00 88.19 186 GLU A CA 1
ATOM 1463 C C . GLU A 1 186 ? 8.186 -0.257 23.812 1.00 88.19 186 GLU A C 1
ATOM 1465 O O . GLU A 1 186 ? 7.091 0.246 23.542 1.00 88.19 186 GLU A O 1
ATOM 1470 N N . LYS A 1 187 ? 8.687 -1.271 23.099 1.00 90.19 187 LYS A N 1
ATOM 1471 C CA . LYS A 1 187 ? 7.980 -1.914 21.990 1.00 90.19 187 LYS A CA 1
ATOM 1472 C C . LYS A 1 187 ? 7.356 -3.212 22.467 1.00 90.19 187 LYS A C 1
ATOM 1474 O O . LYS A 1 187 ? 8.066 -4.176 22.737 1.00 90.19 187 LYS A O 1
ATOM 1479 N N . THR A 1 188 ? 6.033 -3.267 22.475 1.00 89.88 188 THR A N 1
ATOM 1480 C CA . THR A 1 188 ? 5.286 -4.481 22.815 1.00 89.88 188 THR A CA 1
ATOM 1481 C C . THR A 1 188 ? 4.646 -5.061 21.559 1.00 89.88 188 THR A C 1
ATOM 1483 O O . THR A 1 188 ? 4.040 -4.305 20.795 1.00 89.88 188 THR A O 1
ATOM 1486 N N . PRO A 1 189 ? 4.749 -6.376 21.299 1.00 91.06 189 PRO A N 1
ATOM 1487 C CA . PRO A 1 189 ? 4.015 -7.003 20.207 1.00 91.06 189 PRO A CA 1
ATOM 1488 C C . PRO A 1 189 ? 2.515 -6.706 20.312 1.00 91.06 189 PRO A C 1
ATOM 1490 O O . PRO A 1 189 ? 1.919 -6.799 21.385 1.00 91.06 189 PRO A O 1
ATOM 1493 N N . LEU A 1 190 ? 1.886 -6.355 19.191 1.00 89.44 190 LEU A N 1
ATOM 1494 C CA . LEU A 1 190 ? 0.475 -5.966 19.165 1.00 89.44 190 LEU A CA 1
ATOM 1495 C C . LEU A 1 190 ? -0.442 -7.085 19.666 1.00 89.44 190 LEU A C 1
ATOM 1497 O O . LEU A 1 190 ? -1.422 -6.808 20.347 1.00 89.44 190 LEU A O 1
ATOM 1501 N N . GLY A 1 191 ? -0.113 -8.342 19.357 1.00 90.00 191 GLY A N 1
ATOM 1502 C CA . GLY A 1 191 ? -0.868 -9.492 19.851 1.00 90.00 191 GLY A CA 1
ATOM 1503 C C . GLY A 1 191 ? -0.893 -9.557 21.378 1.00 90.00 191 GLY A C 1
ATOM 1504 O O . GLY A 1 191 ? -1.964 -9.661 21.969 1.00 90.00 191 GLY A O 1
ATOM 1505 N N . ASP A 1 192 ? 0.269 -9.405 22.014 1.00 90.62 192 ASP A N 1
ATOM 1506 C CA . ASP A 1 192 ? 0.403 -9.458 23.473 1.00 90.62 192 ASP A CA 1
ATOM 1507 C C . ASP A 1 192 ? -0.313 -8.286 24.146 1.00 90.62 192 ASP A C 1
ATOM 1509 O O . ASP A 1 192 ? -1.000 -8.462 25.156 1.00 90.62 192 ASP A O 1
ATOM 1513 N N . TRP A 1 193 ? -0.199 -7.095 23.551 1.00 93.00 193 TRP A N 1
ATOM 1514 C CA . TRP A 1 193 ? -0.910 -5.910 24.017 1.00 93.00 193 TRP A CA 1
ATOM 1515 C C . TRP A 1 193 ? -2.430 -6.111 23.954 1.00 93.00 193 TRP A C 1
ATOM 1517 O O . TRP A 1 193 ? -3.114 -5.907 24.953 1.00 93.00 193 TRP A O 1
ATOM 1527 N N . LEU A 1 194 ? -2.959 -6.618 22.834 1.00 92.00 194 LEU A N 1
ATOM 1528 C CA . LEU A 1 194 ? -4.394 -6.885 22.685 1.00 92.00 194 LEU A CA 1
ATOM 1529 C C . LEU A 1 194 ? -4.894 -7.976 23.635 1.00 92.00 194 LEU A C 1
ATOM 1531 O O . LEU A 1 194 ? -5.991 -7.854 24.170 1.00 92.00 194 LEU A O 1
ATOM 1535 N N . LEU A 1 195 ? -4.100 -9.021 23.890 1.00 92.31 195 LEU A N 1
ATOM 1536 C CA . LEU A 1 195 ? -4.443 -10.055 24.874 1.00 92.31 195 LEU A CA 1
ATOM 1537 C C . LEU A 1 195 ? -4.487 -9.501 26.301 1.00 92.31 195 LEU A C 1
ATOM 1539 O O . LEU A 1 195 ? -5.273 -9.965 27.130 1.00 92.31 195 LEU A O 1
ATOM 1543 N N . LYS A 1 196 ? -3.634 -8.524 26.622 1.00 92.69 196 LYS A N 1
ATOM 1544 C CA . LYS A 1 196 ? -3.699 -7.804 27.897 1.00 92.69 196 LYS A CA 1
ATOM 1545 C C . LYS A 1 196 ? -4.980 -6.967 27.977 1.00 92.69 196 LYS A C 1
ATOM 1547 O O . LYS A 1 196 ? -5.744 -7.164 28.917 1.00 92.69 196 LYS A O 1
ATOM 1552 N N . THR A 1 197 ? -5.262 -6.144 26.968 1.00 90.75 197 THR A N 1
ATOM 1553 C CA . THR A 1 197 ? -6.479 -5.315 26.900 1.00 90.75 197 THR A CA 1
ATOM 1554 C C . THR A 1 197 ? -7.759 -6.151 26.961 1.00 90.75 197 THR A C 1
ATOM 1556 O O . THR A 1 197 ? -8.696 -5.802 27.671 1.00 90.75 197 THR A O 1
ATOM 1559 N N . LEU A 1 198 ? -7.795 -7.303 26.284 1.00 92.12 198 LEU A N 1
ATOM 1560 C CA . LEU A 1 198 ? -8.935 -8.221 26.326 1.00 92.12 198 LEU A CA 1
ATOM 1561 C C . LEU A 1 198 ? -9.198 -8.747 27.746 1.00 92.12 198 LEU A C 1
ATOM 1563 O O . LEU A 1 198 ? -10.345 -8.814 28.186 1.00 92.12 198 LEU A O 1
ATOM 1567 N N . ARG A 1 199 ? -8.140 -9.111 28.484 1.00 92.69 199 ARG A N 1
ATOM 1568 C CA . ARG A 1 199 ? -8.259 -9.567 29.879 1.00 92.69 199 ARG A CA 1
ATOM 1569 C C . ARG A 1 199 ? -8.746 -8.460 30.808 1.00 92.69 199 ARG A C 1
ATOM 1571 O O . ARG A 1 199 ? -9.576 -8.725 31.677 1.00 92.69 199 ARG A O 1
ATOM 1578 N N . GLU A 1 200 ? -8.246 -7.243 30.622 1.00 90.25 200 GLU A N 1
ATOM 1579 C CA . GLU A 1 200 ? -8.699 -6.065 31.369 1.00 90.25 200 GLU A CA 1
ATOM 1580 C C . GLU A 1 200 ? -10.191 -5.818 31.126 1.00 90.25 200 GLU A C 1
ATOM 1582 O O . GLU A 1 200 ? -10.959 -5.767 32.083 1.00 90.25 200 GLU A O 1
ATOM 1587 N N . TYR A 1 201 ? -10.622 -5.812 29.861 1.00 88.94 201 TYR A N 1
ATOM 1588 C CA . TYR A 1 201 ? -12.027 -5.651 29.487 1.00 88.94 201 TYR A CA 1
ATOM 1589 C C . TYR A 1 201 ? -12.941 -6.699 30.137 1.00 88.94 201 TYR A C 1
ATOM 1591 O O . TYR A 1 201 ? -13.958 -6.351 30.737 1.00 88.94 201 TYR A O 1
ATOM 1599 N N . ARG A 1 202 ? -12.559 -7.983 30.089 1.00 90.75 202 ARG A N 1
ATOM 1600 C CA . ARG A 1 202 ? -13.327 -9.072 30.720 1.00 90.75 202 ARG A CA 1
ATOM 1601 C C . ARG A 1 202 ? -13.422 -8.931 32.239 1.00 90.75 202 ARG A C 1
ATOM 1603 O O . ARG A 1 202 ? -14.453 -9.255 32.818 1.00 90.75 202 ARG A O 1
ATOM 1610 N N . THR A 1 203 ? -12.367 -8.433 32.880 1.00 88.31 203 THR A N 1
ATOM 1611 C CA . THR A 1 203 ? -12.359 -8.198 34.331 1.00 88.31 203 THR A CA 1
ATOM 1612 C C . THR A 1 203 ? -13.272 -7.026 34.695 1.00 88.31 203 THR A C 1
ATOM 1614 O O . THR A 1 203 ? -14.044 -7.127 35.642 1.00 88.31 203 THR A O 1
ATOM 1617 N N . SER A 1 204 ? -13.250 -5.939 33.918 1.00 84.56 204 SER A N 1
ATOM 1618 C CA . SER A 1 204 ? -14.135 -4.785 34.122 1.00 84.56 204 SER A CA 1
ATOM 1619 C C . SER A 1 204 ? -15.614 -5.119 33.924 1.00 84.56 204 SER A C 1
ATOM 1621 O O . SER A 1 204 ? -16.446 -4.608 34.666 1.00 84.56 204 SER A O 1
ATOM 1623 N N . GLN A 1 205 ? -15.941 -6.005 32.978 1.00 76.88 205 GLN A N 1
ATOM 1624 C CA . GLN A 1 205 ? -17.309 -6.502 32.790 1.00 76.88 205 GLN A CA 1
ATOM 1625 C C . GLN A 1 205 ? -17.819 -7.284 34.011 1.00 76.88 205 GLN A C 1
ATOM 1627 O O . GLN A 1 205 ? -18.990 -7.192 34.357 1.00 76.88 205 GLN A O 1
ATOM 1632 N N . TYR A 1 206 ? -16.940 -8.014 34.706 1.00 65.19 206 TYR A N 1
ATOM 1633 C CA . TYR A 1 206 ? -17.315 -8.770 35.905 1.00 65.19 206 TYR A CA 1
ATOM 1634 C C . TYR A 1 206 ? -17.571 -7.871 37.127 1.00 65.19 206 TYR A C 1
ATOM 1636 O O . TYR A 1 206 ? -18.398 -8.196 37.974 1.00 65.19 206 TYR A O 1
ATOM 1644 N N . THR A 1 207 ? -16.901 -6.720 37.212 1.00 58.88 207 THR A N 1
ATOM 1645 C CA . THR A 1 207 ? -17.067 -5.764 38.323 1.00 58.88 207 THR A CA 1
ATOM 1646 C C . THR A 1 207 ? -18.309 -4.870 38.167 1.00 58.88 207 THR A C 1
ATOM 1648 O O . THR A 1 207 ? -18.747 -4.265 39.138 1.00 58.88 207 THR A O 1
ATOM 1651 N N . GLY A 1 208 ? -18.905 -4.789 36.972 1.00 51.38 208 GLY A N 1
ATOM 1652 C CA . GLY A 1 208 ? -20.104 -3.976 36.709 1.00 51.38 208 GLY A CA 1
ATOM 1653 C C . GLY A 1 208 ? -21.432 -4.589 37.178 1.00 51.38 208 GLY A C 1
ATOM 1654 O O . GLY A 1 208 ? -22.415 -3.864 37.290 1.00 51.38 208 GLY A O 1
ATOM 1655 N N . GLU A 1 209 ? -21.462 -5.890 37.487 1.00 47.41 209 GLU A N 1
ATOM 1656 C CA . GLU A 1 209 ? -22.687 -6.641 37.831 1.00 47.41 209 GLU A CA 1
ATOM 1657 C C . GLU A 1 209 ? -22.826 -6.912 39.350 1.00 47.41 209 GLU A C 1
ATOM 1659 O O . GLU A 1 209 ? -23.783 -7.545 39.785 1.00 47.41 209 GLU A O 1
ATOM 1664 N N . SER A 1 210 ? -21.891 -6.450 40.197 1.00 44.09 210 SER A N 1
ATOM 1665 C CA . SER A 1 210 ? -21.899 -6.761 41.643 1.00 44.09 210 SER A CA 1
ATOM 1666 C C . SER A 1 210 ? -22.337 -5.630 42.584 1.00 44.09 210 SER A C 1
ATOM 1668 O O . SER A 1 210 ? -22.267 -5.829 43.793 1.00 44.09 210 SER A O 1
ATOM 1670 N N . ASP A 1 211 ? -22.804 -4.481 42.078 1.00 47.06 211 ASP A N 1
ATOM 1671 C CA .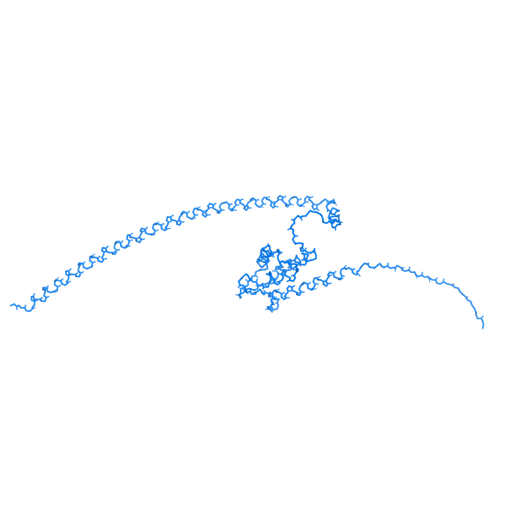 ASP A 1 211 ? -23.152 -3.304 42.909 1.00 47.06 211 ASP A CA 1
ATOM 1672 C C . ASP A 1 211 ? -24.656 -2.949 42.947 1.00 47.06 211 ASP A C 1
ATOM 1674 O O . ASP A 1 211 ? -25.044 -1.858 43.361 1.00 47.06 211 ASP A O 1
ATOM 1678 N N . THR A 1 212 ? -25.544 -3.887 42.602 1.00 47.03 212 THR A N 1
ATOM 1679 C CA . THR A 1 212 ? -26.985 -3.781 42.921 1.00 47.03 212 THR A CA 1
ATOM 1680 C C . THR A 1 212 ? -27.449 -4.922 43.827 1.00 47.03 212 THR A C 1
ATOM 1682 O O . THR A 1 212 ? -28.278 -5.752 43.467 1.00 47.03 212 THR A O 1
ATOM 1685 N N . ALA A 1 213 ? -26.945 -4.934 45.063 1.00 41.19 213 ALA A N 1
ATOM 1686 C CA . ALA A 1 213 ? -27.645 -5.545 46.191 1.00 41.19 213 ALA A CA 1
ATOM 1687 C C . ALA A 1 213 ? -28.109 -4.422 47.139 1.00 41.19 213 ALA A C 1
ATOM 1689 O O . ALA A 1 213 ? -27.303 -3.566 47.504 1.00 41.19 213 ALA A O 1
ATOM 1690 N N . PRO A 1 214 ? -29.403 -4.375 47.500 1.00 48.31 214 PRO A N 1
ATOM 1691 C CA . PRO A 1 214 ? -30.016 -3.210 48.113 1.00 48.31 214 PRO A CA 1
ATOM 1692 C C . PRO A 1 214 ? -29.535 -2.997 49.545 1.00 48.31 214 PRO A C 1
ATOM 1694 O O . PRO A 1 214 ? -29.509 -3.905 50.377 1.00 48.31 214 PRO A O 1
ATOM 1697 N N . GLU A 1 215 ? -29.242 -1.733 49.818 1.00 47.84 215 GLU A N 1
ATOM 1698 C CA . GLU A 1 215 ? -29.276 -1.101 51.124 1.00 47.84 215 GLU A CA 1
ATOM 1699 C C . GLU A 1 215 ? -30.579 -1.500 51.851 1.00 47.84 215 GLU A C 1
ATOM 1701 O O . GLU A 1 215 ? -31.667 -1.012 51.549 1.00 47.84 215 GLU A O 1
ATOM 1706 N N . SER A 1 216 ? -30.483 -2.455 52.782 1.00 42.94 216 SER A N 1
ATOM 1707 C CA . SER A 1 216 ? -31.560 -2.760 53.723 1.00 42.94 216 SER A CA 1
ATOM 1708 C C . SER A 1 216 ? -31.503 -1.729 54.855 1.00 42.94 216 SER A C 1
ATOM 1710 O O . SER A 1 216 ? -30.496 -1.674 55.568 1.00 42.94 216 SER A O 1
ATOM 1712 N N . PRO A 1 217 ? -32.553 -0.916 55.049 1.00 50.66 217 PRO A N 1
ATOM 1713 C CA . PRO A 1 217 ? -32.542 0.183 55.996 1.00 50.66 217 PRO A CA 1
ATOM 1714 C C . PRO A 1 217 ? -32.734 -0.299 57.438 1.00 50.66 217 PRO A C 1
ATOM 1716 O O . PRO A 1 217 ? -33.427 -1.274 57.718 1.00 50.66 217 PRO A O 1
ATOM 1719 N N . ALA A 1 218 ? -32.102 0.450 58.336 1.00 47.59 218 ALA A N 1
ATOM 1720 C CA . ALA A 1 218 ? -32.331 0.566 59.770 1.00 47.59 218 ALA A CA 1
ATOM 1721 C C . ALA A 1 218 ? -33.610 -0.086 60.349 1.00 47.59 218 ALA A C 1
ATOM 1723 O O . ALA A 1 218 ? -34.720 0.382 60.113 1.00 47.59 218 ALA A O 1
ATOM 1724 N N . GLU A 1 219 ? -33.427 -1.008 61.298 1.00 45.06 219 GLU A N 1
ATOM 1725 C CA . GLU A 1 219 ? -34.303 -1.100 62.472 1.00 45.06 219 GLU A CA 1
ATOM 1726 C C . GLU A 1 219 ? -33.485 -0.805 63.734 1.00 45.06 219 GLU A C 1
ATOM 1728 O O . GLU A 1 219 ? -32.913 -1.677 64.388 1.00 45.06 219 GLU A O 1
ATOM 1733 N N . ALA A 1 220 ? -33.451 0.480 64.082 1.00 45.12 220 ALA A N 1
ATOM 1734 C CA . ALA A 1 220 ? -33.274 0.916 65.452 1.00 45.12 220 ALA A CA 1
ATOM 1735 C C . ALA A 1 220 ? -34.588 0.656 66.210 1.00 45.12 220 ALA A C 1
ATOM 1737 O O . ALA A 1 220 ? -35.601 1.295 65.933 1.00 45.12 220 ALA A O 1
ATOM 1738 N N . LYS A 1 221 ? -34.573 -0.250 67.193 1.00 52.50 221 LYS A N 1
ATOM 1739 C CA . LYS A 1 221 ? -35.545 -0.251 68.297 1.00 52.50 221 LYS A CA 1
ATOM 1740 C C . LYS A 1 221 ? -34.859 0.254 69.558 1.00 52.50 221 LYS A C 1
ATOM 1742 O O . LYS A 1 221 ? -34.030 -0.417 70.166 1.00 52.50 221 LYS A O 1
ATOM 1747 N N . THR A 1 222 ? -35.216 1.478 69.911 1.00 49.31 222 THR A N 1
ATOM 1748 C CA . THR A 1 222 ? -34.964 2.153 71.179 1.00 49.31 222 THR A CA 1
ATOM 1749 C C . THR A 1 222 ? -35.749 1.501 72.329 1.00 49.31 222 THR A C 1
ATOM 1751 O O . THR A 1 222 ? -36.909 1.142 72.173 1.00 49.31 222 THR A O 1
ATOM 1754 N N . HIS A 1 223 ? -35.061 1.378 73.472 1.00 47.47 223 HIS A N 1
ATOM 1755 C CA . HIS A 1 223 ? -35.509 1.475 74.875 1.00 47.47 223 HIS A CA 1
ATOM 1756 C C . HIS A 1 223 ? -36.959 1.115 75.274 1.00 47.47 223 HIS A C 1
ATOM 1758 O O . HIS A 1 223 ? -37.903 1.753 74.826 1.00 47.47 223 HIS A O 1
ATOM 1764 N N . SER A 1 224 ? -37.119 0.319 76.347 1.00 43.78 224 SER A N 1
ATOM 1765 C CA . SER A 1 224 ? -37.405 0.852 77.703 1.00 43.78 224 SER A CA 1
ATOM 1766 C C . SER A 1 224 ? -37.969 -0.204 78.675 1.00 43.78 224 SER A C 1
ATOM 1768 O O . SER A 1 224 ? -38.742 -1.070 78.277 1.00 43.78 224 SER A O 1
ATOM 1770 N N . ALA A 1 225 ? -37.653 0.015 79.960 1.00 43.62 225 ALA A N 1
ATOM 1771 C CA . ALA A 1 225 ? -38.255 -0.489 81.202 1.00 43.62 225 ALA A CA 1
ATOM 1772 C C . ALA A 1 225 ? -37.771 -1.848 81.746 1.00 43.62 225 ALA A C 1
ATOM 1774 O O . ALA A 1 225 ? -37.736 -2.830 81.021 1.00 43.62 225 ALA A O 1
ATOM 1775 N N . ALA A 1 226 ? -37.490 -2.043 83.038 1.00 46.09 226 ALA A N 1
ATOM 1776 C CA . ALA A 1 226 ? -37.233 -1.213 84.229 1.00 46.09 226 ALA A CA 1
ATOM 1777 C C . ALA A 1 226 ? -37.146 -2.196 85.426 1.00 46.09 226 ALA A C 1
ATOM 1779 O O . ALA A 1 226 ? -37.751 -3.262 85.351 1.00 46.09 226 ALA A O 1
ATOM 1780 N N . ALA A 1 227 ? -36.540 -1.746 86.539 1.00 49.75 227 ALA A N 1
ATOM 1781 C CA . ALA A 1 227 ? -36.787 -2.198 87.925 1.00 49.75 227 ALA A CA 1
ATOM 1782 C C . ALA A 1 227 ? -36.243 -3.596 88.319 1.00 49.75 227 ALA A C 1
ATOM 1784 O O . ALA A 1 227 ? -36.325 -4.540 87.552 1.00 49.75 227 ALA A O 1
ATOM 1785 N N . ASN A 1 228 ? -35.733 -3.866 89.520 1.00 55.41 228 ASN A N 1
ATOM 1786 C CA . ASN A 1 228 ? -35.353 -3.102 90.711 1.00 55.41 228 ASN A CA 1
ATOM 1787 C C . ASN A 1 228 ? -34.572 -4.093 91.611 1.00 55.41 228 ASN A C 1
ATOM 1789 O O . ASN A 1 228 ? -34.770 -5.302 91.489 1.00 55.41 228 ASN A O 1
ATOM 1793 N N . ASP A 1 229 ? -33.737 -3.558 92.496 1.00 47.91 229 ASP A N 1
ATOM 1794 C CA . ASP A 1 229 ? -32.988 -4.216 93.588 1.00 47.91 229 ASP A CA 1
ATOM 1795 C C . ASP A 1 229 ? -33.893 -5.032 94.550 1.00 47.91 229 ASP A C 1
ATOM 1797 O O . ASP A 1 229 ? -35.115 -4.812 94.551 1.00 47.91 229 ASP A O 1
ATOM 1801 N N . PRO A 1 230 ? -33.355 -5.972 95.363 1.00 69.75 230 PRO A N 1
ATOM 1802 C CA . PRO A 1 230 ? -32.495 -5.641 96.520 1.00 69.75 230 PRO A CA 1
ATOM 1803 C C . PRO A 1 230 ? -31.272 -6.539 96.784 1.00 69.75 230 PRO A C 1
ATOM 1805 O O . PRO A 1 230 ? -31.246 -7.709 96.336 1.00 69.75 230 PRO A O 1
#

Secondary structure (DSSP, 8-state):
--THHHHHHHHHHHHHHHHHHHHHHHHHHHHHHHHHHHHHHHHHHHHHHHHHHHHHHHHHHHHHHHHHHHHHHHHHHHHHHHTT-HHHHHHHHHHTT------SS-----HHHHHHHHHHHHHHT-TT-EEEETTEEEEHHHHHHHHHHHHHHHGGG--SHHHHIIIIISB-TTSPBEEEE-TTS-EEEHHHHHHHHHHHHHHHHHHTTSS-S-----------------

Foldseek 3Di:
DDPVVVVVVVVVVVVVVVVVVVVVVVVVVVVVVVVVVVVVVVVVVVVVVVVVVVVVVVVVVVVVVVVVVVVVVVVVVVVVVLVPDPVNVVVVVVVVPDDDDDDPDDPDLDPVQVVLLVQLLVVLQDQPKWKDWPNDIDGSVVLSVQLVVQCVVCVNVQNGNLSSLVVRQAADPVGTWMWIQDPVRDTDTRSVVSVVVSVVVVVVVVVVPPPPDDDDDDDDDDDDDDDDDD

Radius of gyration: 40.26 Å; chains: 1; bounding box: 101×34×155 Å